Protein AF-A0A5C1NCN2-F1 (afdb_monomer)

Solvent-accessible surface area (backbone atoms only — not comparable to full-atom values): 17986 Å² total; per-residue (Å²): 126,81,62,64,58,56,53,50,52,53,53,53,53,50,51,25,62,77,51,55,55,39,37,74,66,55,49,29,71,75,66,70,47,59,64,73,60,50,51,52,53,48,53,54,34,37,74,72,55,39,32,43,68,41,64,27,57,57,28,33,28,49,44,46,46,98,90,46,83,28,59,64,64,51,53,52,35,60,68,47,43,64,58,39,50,51,46,27,75,77,66,76,40,35,30,38,40,30,32,44,29,31,64,27,40,27,26,64,39,29,33,52,40,77,74,70,57,73,75,57,31,86,58,46,66,66,30,52,48,41,52,86,36,31,10,39,15,26,28,38,35,41,72,39,60,75,69,70,52,62,88,48,53,29,68,71,54,47,61,67,70,69,43,55,95,60,62,99,82,36,70,67,61,54,51,52,51,51,52,47,54,50,25,62,74,73,55,40,22,63,38,47,80,94,69,84,75,65,101,56,74,74,95,62,60,71,41,35,41,10,31,53,41,61,59,95,89,40,55,50,24,12,44,35,43,38,45,46,49,89,79,49,53,69,69,58,47,50,79,72,40,44,71,57,52,50,54,51,52,60,68,45,43,68,58,51,62,76,40,39,68,56,49,54,49,33,40,72,40,64,76,77,75,61,87,84,65,68,92,69,76,60,85,71,82,86,81,74,87,78,84,82,80,94,74,91,78,84,89,78,84,85,83,82,83,82,87,85,84,80,135

InterPro domains:
  IPR005471 Transcription regulator IclR, N-terminal [PF09339] (7-53)
  IPR005471 Transcription regulator IclR, N-terminal [SM00346] (3-89)
  IPR014757 Transcription regulator IclR, C-terminal [PS51078] (62-258)
  IPR029016 GAF-like domain superfamily [G3DSA:3.30.450.40] (71-257)
  IPR036388 Winged helix-like DNA-binding domain superfamily [G3DSA:1.10.10.10] (5-62)
  IPR036390 Winged helix DNA-binding domain superfamily [SSF46785] (9-63)
  IPR050707 HTH-type Transcriptional Regulators in Metabolic Pathways [PTHR30136] (5-252)

Radius of gyration: 22.86 Å; Cα contacts (8 Å, |Δi|>4): 444; chains: 1; bounding box: 67×69×53 Å

pLDDT: mean 78.24, std 23.26, range [22.84, 98.69]

Foldseek 3Di:
DPVPLVVLLVVLLVVCVQQQWAALVRCCVVPVDDSVSSVVSQVVCVVVVQWDQAQQQRIIGGCAHPVGGGQVLVVLRRLCVVLQVVLCVQPVFKKFKWFAFLQAIFGSGINNVVVVDDWCSVVRGRFHDQLQAAQFNLQQCLVCVLVVNPNSHHVLSCCPPVPPVDPPPDVVVVVSNVQSVVCVVVQKGWGDAPDDRDPTDDPAGKIKMKGFQDDPNHGGIMMMTMDHCVVDPPVRCCVRCVVVRVVSSVVSNVSCVVCVVSSVVRNNDPDDPRPPDPPPVSDDPPDDDDDDDDDDDDDDDDDDDDDDDDD

Sequence (311 aa):
MHNKLLHKTARVLKAIDEHQALGLEELYLLLGLPKPTLKRLLDDLEEMGWLYRRLGDKRYVSLSNIHGPGDSRYHLAKEAHPFLDQLFESTGLASDLVIATASGPSILESNFSRLGIRTGRDRLIGARPCPLHAASGRALCAHQLLNGSSSWLAPGFRDNQLRDNQPQDNPLRDSQLRQLADEYRDGYFRRLSGNWEYGFRFPFKIDAIAIALSIKQRTMASLNLYWDKQRFTYKTVEKRYLSRLEAIGQQLMPVLERHVATLETLSQRDLLPGPGMPASAAFQPAFSQSTGDVAASTARPVRRHAQSSEP

Secondary structure (DSSP, 8-state):
-THHHHHHHHHHHHHHHHHS-B-HHHHHHHH---HHHHHHHHHHHHHTTSEEE-TTT--EEESEETTEE--HHHHHHHHHHHHHHHHHHHHS-B-EEEEEETTEEEEEEE-GGGG---TTGGGTTT----TTTSHHHHHHHHHHHHTT--TTS-HHHHHHTS-SS--S--HHHHHHHHHHHHHHHHTEEEPPTT----SS--SS-EEEEEEEEEETTEEEEEEEEEEETTT--HHHHHHHHHHHHHHHHHHHHHHHHHTHHHHHHHHHSPPPPPTTS-TT-S------------------PPPPPP-----

Structure (mmCIF, N/CA/C/O backbone):
data_AF-A0A5C1NCN2-F1
#
_entry.id   AF-A0A5C1NCN2-F1
#
loop_
_atom_site.group_PDB
_atom_site.id
_atom_site.type_symbol
_atom_site.label_atom_id
_atom_site.label_alt_id
_atom_site.label_comp_id
_atom_site.label_asym_id
_atom_site.label_entity_id
_atom_site.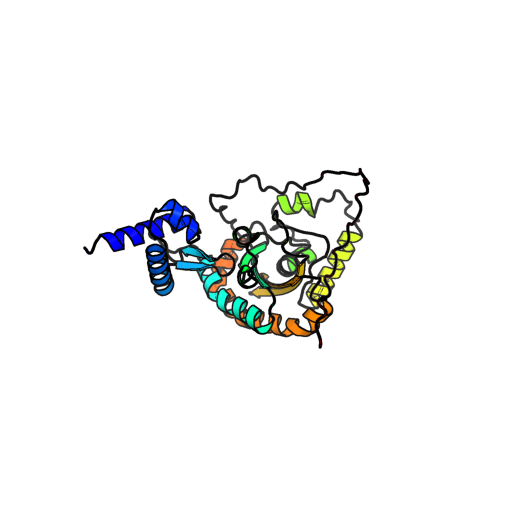label_seq_id
_atom_site.pdbx_PDB_ins_code
_atom_site.Cartn_x
_atom_site.Cartn_y
_atom_site.Cartn_z
_atom_site.occupancy
_atom_site.B_iso_or_equiv
_atom_site.auth_seq_id
_atom_site.auth_comp_id
_atom_site.auth_asym_id
_atom_site.auth_atom_id
_atom_site.pdbx_PDB_model_num
ATOM 1 N N . MET A 1 1 ? -27.806 5.819 31.378 1.00 50.69 1 MET A N 1
ATOM 2 C CA . MET A 1 1 ? -27.268 4.898 30.340 1.00 50.69 1 MET A CA 1
ATOM 3 C C . MET A 1 1 ? -26.226 5.526 29.396 1.00 50.69 1 MET A C 1
ATOM 5 O O . MET A 1 1 ? -25.547 4.771 28.713 1.00 50.69 1 MET A O 1
ATOM 9 N N . HIS A 1 2 ? -26.011 6.850 29.399 1.00 54.22 2 HIS A N 1
ATOM 10 C CA . HIS A 1 2 ? -25.154 7.555 28.425 1.00 54.22 2 HIS A CA 1
ATOM 11 C C . HIS A 1 2 ? -23.623 7.339 28.551 1.00 54.22 2 HIS A C 1
ATOM 13 O O . HIS A 1 2 ? -22.893 7.650 27.622 1.00 54.22 2 HIS A O 1
ATOM 19 N N . ASN A 1 3 ? -23.111 6.751 29.642 1.00 68.94 3 ASN A N 1
ATOM 20 C CA . ASN A 1 3 ? -21.658 6.658 29.888 1.00 68.94 3 ASN A CA 1
ATOM 21 C C . ASN A 1 3 ? -21.016 5.332 29.395 1.00 68.94 3 ASN A C 1
ATOM 23 O O . ASN A 1 3 ? -19.828 5.263 29.097 1.00 68.94 3 ASN A O 1
ATOM 27 N N . LYS A 1 4 ? -21.803 4.255 29.222 1.00 83.50 4 LYS A N 1
ATOM 28 C CA . LYS A 1 4 ? -21.252 2.934 28.844 1.00 83.50 4 LYS A CA 1
ATOM 29 C C . LYS A 1 4 ? -20.770 2.860 27.393 1.00 83.50 4 LYS A C 1
ATOM 31 O O . LYS A 1 4 ? -19.853 2.092 27.118 1.00 83.50 4 LYS A O 1
ATOM 36 N N . LEU A 1 5 ? -21.397 3.595 26.471 1.00 86.94 5 LEU A N 1
ATOM 37 C CA . LEU A 1 5 ? -20.993 3.600 25.062 1.00 86.94 5 LEU A CA 1
ATOM 38 C C . LEU A 1 5 ? -19.714 4.419 24.872 1.00 86.94 5 LEU A C 1
ATOM 40 O O . LEU A 1 5 ? -18.741 3.877 24.366 1.00 86.94 5 LEU A O 1
ATOM 44 N N . LEU A 1 6 ? -19.689 5.650 25.392 1.00 87.62 6 LEU A N 1
ATOM 45 C CA . LEU A 1 6 ? -18.506 6.517 25.408 1.00 87.62 6 LEU A CA 1
ATOM 46 C C . LEU A 1 6 ? -17.288 5.815 26.015 1.00 87.62 6 LEU A C 1
ATOM 48 O O . LEU A 1 6 ? -16.222 5.797 25.407 1.00 87.62 6 LEU A O 1
ATOM 52 N N . HIS A 1 7 ? -17.460 5.142 27.156 1.00 91.44 7 HIS A N 1
ATOM 53 C CA . HIS A 1 7 ? -16.382 4.373 27.774 1.00 91.44 7 HIS A CA 1
ATOM 54 C C . HIS A 1 7 ? -15.864 3.233 26.876 1.00 91.44 7 HIS A C 1
ATOM 56 O O . HIS A 1 7 ? -14.662 2.988 26.814 1.00 91.44 7 HIS A O 1
ATOM 62 N N . LYS A 1 8 ? -16.744 2.530 26.147 1.00 93.38 8 LYS A N 1
ATOM 63 C CA . LYS A 1 8 ? -16.323 1.488 25.192 1.00 93.38 8 LYS A CA 1
ATOM 64 C C . LYS A 1 8 ? -15.571 2.089 24.006 1.00 93.38 8 LYS A C 1
ATOM 66 O O . LYS A 1 8 ? -14.526 1.558 23.648 1.00 93.38 8 LYS A O 1
ATOM 71 N N . THR A 1 9 ? -16.067 3.187 23.440 1.00 92.88 9 THR A N 1
ATOM 72 C CA . THR A 1 9 ? -15.418 3.901 22.332 1.00 92.88 9 THR A CA 1
ATOM 73 C C . THR A 1 9 ? -14.023 4.383 22.730 1.00 92.88 9 THR A C 1
ATOM 75 O O . THR A 1 9 ? -13.058 4.094 22.029 1.00 92.88 9 THR A O 1
ATOM 78 N N . ALA A 1 10 ? -13.886 5.018 23.898 1.00 91.81 10 ALA A N 1
ATOM 79 C CA . ALA A 1 10 ? -12.597 5.474 24.416 1.00 91.81 10 ALA A CA 1
ATOM 80 C C . ALA A 1 10 ? -11.610 4.312 24.625 1.00 91.81 10 ALA A C 1
ATOM 82 O O . ALA A 1 10 ? -10.440 4.430 24.274 1.00 91.81 10 ALA A O 1
ATOM 83 N N . ARG A 1 11 ? -12.080 3.161 25.131 1.00 94.44 11 ARG A N 1
ATOM 84 C CA . ARG A 1 11 ? -11.252 1.948 25.260 1.00 94.44 11 ARG A CA 1
ATOM 85 C C . ARG A 1 11 ? -10.770 1.411 23.911 1.00 94.44 11 ARG A C 1
ATOM 87 O O . ARG A 1 11 ? -9.629 0.975 23.825 1.00 94.44 11 ARG A O 1
ATOM 94 N N . VAL A 1 12 ? -11.620 1.434 22.882 1.00 94.69 12 VAL A N 1
ATOM 95 C CA . VAL A 1 12 ? -11.245 1.010 21.521 1.00 94.69 12 VAL A CA 1
ATOM 96 C C . VAL A 1 12 ? -10.189 1.945 20.936 1.00 94.69 12 VAL A C 1
ATOM 98 O O . VAL A 1 12 ? -9.155 1.467 20.481 1.00 94.69 12 VAL A O 1
ATOM 101 N N . LEU A 1 13 ? -10.413 3.261 20.997 1.00 92.81 13 LEU A N 1
ATOM 102 C CA . LEU A 1 13 ? -9.461 4.254 20.490 1.00 92.81 13 LEU A CA 1
ATOM 103 C C . LEU A 1 13 ? -8.114 4.169 21.211 1.00 92.81 13 LEU A C 1
ATOM 105 O O . LEU A 1 13 ? -7.081 4.124 20.551 1.00 92.81 13 LEU A O 1
ATOM 109 N N . LYS A 1 14 ? -8.127 4.064 22.546 1.00 92.00 14 LYS A N 1
ATOM 110 C CA . LYS A 1 14 ? -6.912 3.903 23.351 1.00 92.00 14 LYS A CA 1
ATOM 111 C C . LYS A 1 14 ? -6.128 2.649 22.958 1.00 92.00 14 LYS A C 1
ATOM 113 O O . LYS A 1 14 ? -4.926 2.739 22.758 1.00 92.00 14 LYS A O 1
ATOM 118 N N . ALA A 1 15 ? -6.799 1.510 22.779 1.00 94.19 15 ALA A N 1
ATOM 119 C CA . ALA A 1 15 ? -6.126 0.281 22.361 1.00 94.19 15 ALA A CA 1
ATOM 120 C C . ALA A 1 15 ? -5.496 0.406 20.963 1.00 94.19 15 ALA A C 1
ATOM 122 O O . ALA A 1 15 ? -4.379 -0.054 20.747 1.00 94.19 15 ALA A O 1
ATOM 123 N N . ILE A 1 16 ? -6.188 1.035 20.007 1.00 93.19 16 ILE A N 1
ATOM 124 C CA . ILE A 1 16 ? -5.635 1.255 18.661 1.00 93.19 16 ILE A CA 1
ATOM 125 C C . ILE A 1 16 ? -4.429 2.199 18.715 1.00 93.19 16 ILE A C 1
ATOM 127 O O . ILE A 1 1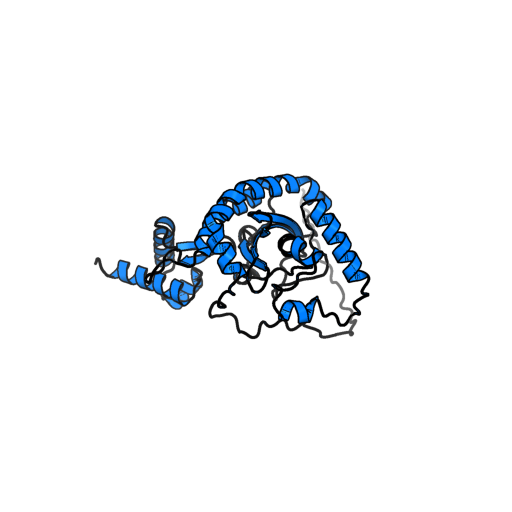6 ? -3.448 1.940 18.027 1.00 93.19 16 ILE A O 1
ATOM 131 N N . ASP A 1 17 ? -4.476 3.249 19.534 1.00 88.31 17 ASP A N 1
ATOM 132 C CA . ASP A 1 17 ? -3.367 4.193 19.712 1.00 88.31 17 ASP A CA 1
ATOM 133 C C . ASP A 1 17 ? -2.147 3.513 20.364 1.00 88.31 17 ASP A C 1
ATOM 135 O O . ASP A 1 17 ? -1.036 3.590 19.846 1.00 88.31 17 ASP A O 1
ATOM 139 N N . GLU A 1 18 ? -2.350 2.739 21.435 1.00 89.81 18 GLU A N 1
ATOM 140 C CA . GLU A 1 18 ? -1.279 2.012 22.138 1.00 89.81 18 GLU A CA 1
ATOM 141 C C . GLU A 1 18 ? -0.585 0.970 21.248 1.00 89.81 18 GLU A C 1
ATOM 143 O O . GLU A 1 18 ? 0.638 0.831 21.275 1.00 89.81 18 GLU A O 1
ATOM 148 N N . HIS A 1 19 ? -1.354 0.251 20.429 1.00 90.50 19 HIS A N 1
ATOM 149 C CA . HIS A 1 19 ? -0.836 -0.813 19.566 1.00 90.50 19 HIS A CA 1
ATOM 150 C C . HIS A 1 19 ? -0.560 -0.367 18.124 1.00 90.50 19 HIS A C 1
ATOM 152 O O . HIS A 1 19 ? -0.104 -1.175 17.314 1.00 90.50 19 HIS A O 1
ATOM 158 N N . GLN A 1 20 ? -0.834 0.898 17.791 1.00 87.81 20 GLN A N 1
ATOM 159 C CA . GLN A 1 20 ? -0.712 1.539 16.474 1.00 87.81 20 GLN A CA 1
ATOM 160 C C . GLN A 1 20 ? -1.618 0.978 15.363 1.00 87.81 20 GLN A C 1
ATOM 162 O O . GLN A 1 20 ? -2.074 1.734 14.503 1.00 87.81 20 GLN A O 1
ATOM 167 N N . ALA A 1 21 ? -1.875 -0.334 15.336 1.00 91.69 21 ALA A N 1
ATOM 168 C CA . ALA A 1 21 ? -2.767 -0.972 14.379 1.00 91.69 21 ALA A CA 1
ATOM 169 C C . ALA A 1 21 ? -3.344 -2.297 14.894 1.00 91.69 21 ALA A C 1
ATOM 171 O O . ALA A 1 21 ? -2.603 -3.253 15.135 1.00 91.69 21 ALA A O 1
ATOM 172 N N . LEU A 1 22 ? -4.673 -2.409 14.950 1.00 95.00 22 LEU A N 1
ATOM 173 C CA . LEU A 1 22 ? -5.355 -3.615 15.436 1.00 95.00 22 LEU A CA 1
ATOM 174 C C . LEU A 1 22 ? -6.451 -4.091 14.483 1.00 95.00 22 LEU A C 1
ATOM 176 O O . LEU A 1 22 ? -7.214 -3.304 13.933 1.00 95.00 22 LEU A O 1
ATOM 180 N N . GLY A 1 23 ? -6.561 -5.401 14.302 1.00 94.31 23 GLY A N 1
ATOM 181 C CA . GLY A 1 23 ? -7.684 -6.062 13.652 1.00 94.31 23 GLY A CA 1
ATOM 182 C C . GLY A 1 23 ? -8.855 -6.305 14.608 1.00 94.31 23 GLY A C 1
ATOM 183 O O . GLY A 1 23 ? -8.728 -6.233 15.830 1.00 94.31 23 GLY A O 1
ATOM 184 N N . LEU A 1 24 ? -10.012 -6.661 14.043 1.00 95.44 24 LEU A N 1
ATOM 185 C CA . LEU A 1 24 ? -11.230 -6.949 14.815 1.00 95.44 24 LEU A CA 1
ATOM 186 C C . LEU A 1 24 ? -11.028 -8.071 15.849 1.00 95.44 24 LEU A C 1
ATOM 188 O O . LEU A 1 24 ? -11.550 -7.986 16.957 1.00 95.44 24 LEU A O 1
ATOM 192 N N . GLU A 1 25 ? -10.277 -9.113 15.488 1.00 94.06 25 GLU A N 1
ATOM 193 C CA . GLU A 1 25 ? -10.006 -10.239 16.389 1.00 94.06 25 GLU A CA 1
ATOM 194 C C . GLU A 1 25 ? -9.072 -9.858 17.536 1.00 94.06 25 GLU A C 1
ATOM 196 O O . GLU A 1 25 ? -9.312 -10.242 18.676 1.00 94.06 25 GLU A O 1
ATOM 201 N N . GLU A 1 26 ? -8.049 -9.051 17.265 1.00 95.19 26 GLU A N 1
ATOM 202 C CA . GLU A 1 26 ? -7.139 -8.570 18.305 1.00 95.19 26 GLU A CA 1
ATOM 203 C C . GLU A 1 26 ? -7.885 -7.657 19.282 1.00 95.19 26 GLU A C 1
ATOM 205 O O . GLU A 1 26 ? -7.762 -7.823 20.489 1.00 95.19 26 GLU A O 1
ATOM 210 N N . LEU A 1 27 ? -8.753 -6.769 18.783 1.00 96.81 27 LEU A N 1
ATOM 211 C CA . LEU A 1 27 ? -9.618 -5.941 19.629 1.00 96.81 27 LEU A CA 1
ATOM 212 C C . LEU A 1 27 ? -10.580 -6.775 20.483 1.00 96.81 27 LEU A C 1
ATOM 214 O O . LEU A 1 27 ? -10.815 -6.440 21.644 1.00 96.81 27 LEU A O 1
ATOM 218 N N . TYR A 1 28 ? -11.133 -7.860 19.933 1.00 96.88 28 TYR A N 1
ATOM 219 C CA . TYR A 1 28 ? -11.978 -8.790 20.684 1.00 96.88 28 TYR A CA 1
ATOM 220 C C . TYR A 1 28 ? -11.209 -9.427 21.845 1.00 96.88 28 TYR A C 1
ATOM 222 O O . TYR A 1 28 ? -11.683 -9.389 22.982 1.00 96.88 28 TYR A O 1
ATOM 230 N N . LEU A 1 29 ? -10.010 -9.948 21.569 1.00 96.56 29 LEU A N 1
ATOM 231 C CA . LEU A 1 29 ? -9.156 -10.590 22.568 1.00 96.56 29 LEU A CA 1
ATOM 232 C C . LEU A 1 29 ? -8.659 -9.602 23.633 1.00 96.56 29 LEU A C 1
ATOM 234 O O . LEU A 1 29 ? -8.678 -9.928 24.815 1.00 96.56 29 LEU A O 1
ATOM 238 N N . LEU A 1 30 ? -8.261 -8.392 23.232 1.00 96.38 30 LEU A N 1
ATOM 239 C CA . LEU A 1 30 ? -7.724 -7.371 24.136 1.00 96.38 30 LEU A CA 1
ATOM 240 C C . LEU A 1 30 ? -8.800 -6.740 25.028 1.00 96.38 30 LEU A C 1
ATOM 242 O O . LEU A 1 30 ? -8.548 -6.439 26.193 1.00 96.38 30 LEU A O 1
ATOM 246 N N . LEU A 1 31 ? -10.000 -6.496 24.492 1.00 95.69 31 LEU A N 1
ATOM 247 C CA . LEU A 1 31 ? -11.013 -5.691 25.184 1.00 95.69 31 LEU A CA 1
ATOM 248 C C . LEU A 1 31 ? -12.154 -6.508 25.794 1.00 95.69 31 LEU A C 1
ATOM 250 O O . LEU A 1 31 ? -12.892 -5.959 26.625 1.00 95.69 31 LEU A O 1
ATOM 254 N N . GLY A 1 32 ? -12.330 -7.766 25.378 1.00 95.19 32 GLY A N 1
ATOM 255 C CA . GLY A 1 32 ? -13.428 -8.637 25.813 1.00 95.19 32 GLY A CA 1
ATOM 256 C C . GLY A 1 32 ? -14.818 -8.136 25.398 1.00 95.19 32 GLY A C 1
ATOM 257 O O . GLY A 1 32 ? -15.827 -8.520 25.986 1.00 95.19 32 GLY A O 1
ATOM 258 N N . LEU A 1 33 ? -14.895 -7.225 24.421 1.00 94.75 33 LEU A N 1
ATOM 259 C CA . LEU A 1 33 ? -16.159 -6.679 23.925 1.00 94.75 33 LEU A CA 1
ATOM 260 C C . LEU A 1 33 ? -16.753 -7.606 22.856 1.00 94.75 33 LEU A C 1
ATOM 262 O O . LEU A 1 33 ? -16.010 -8.046 21.983 1.00 94.75 33 LEU A O 1
ATOM 266 N N . PRO A 1 34 ? -18.077 -7.860 22.833 1.00 95.56 34 PRO A N 1
ATOM 267 C CA . PRO A 1 34 ? -18.685 -8.697 21.799 1.00 95.56 34 PRO A CA 1
ATOM 268 C C . PRO A 1 34 ? -18.364 -8.196 20.383 1.00 95.56 34 PRO A C 1
ATOM 270 O O . PRO A 1 34 ? -18.497 -7.000 20.108 1.00 95.56 34 PRO A O 1
ATOM 273 N N . LYS A 1 35 ? -18.015 -9.102 19.458 1.00 95.94 35 LYS A N 1
ATOM 274 C CA . LYS A 1 35 ? -17.650 -8.748 18.070 1.00 95.94 35 LYS A CA 1
ATOM 275 C C . LYS A 1 35 ? -18.674 -7.855 17.353 1.00 95.94 35 LYS A C 1
ATOM 277 O O . LYS A 1 35 ? -18.235 -6.899 16.720 1.00 95.94 35 LYS A O 1
ATOM 282 N N . PRO A 1 36 ? -20.004 -8.061 17.479 1.00 96.50 36 PRO A N 1
ATOM 283 C CA . PRO A 1 36 ? -20.980 -7.152 16.871 1.00 96.50 36 PRO A CA 1
ATOM 284 C C . PRO A 1 36 ? -20.909 -5.729 17.442 1.00 96.50 36 PRO A C 1
ATOM 286 O O . PRO A 1 36 ? -21.083 -4.757 16.714 1.00 96.50 36 PRO A O 1
ATOM 289 N N . THR A 1 37 ? -20.605 -5.597 18.740 1.00 95.56 37 THR A N 1
ATOM 290 C CA . THR A 1 37 ? -20.413 -4.286 19.380 1.00 95.56 37 THR A CA 1
ATOM 291 C C . THR A 1 37 ? -19.152 -3.608 18.859 1.00 95.56 37 THR A C 1
ATOM 293 O O . THR A 1 37 ? -19.212 -2.433 18.515 1.00 95.56 37 THR A O 1
ATOM 296 N N . LEU A 1 38 ? -18.031 -4.335 18.777 1.00 97.19 38 LEU A N 1
ATOM 297 C CA . LEU A 1 38 ? -16.791 -3.804 18.207 1.00 97.19 38 LEU A CA 1
ATOM 298 C C . LEU A 1 38 ? -16.984 -3.381 16.755 1.00 97.19 38 LEU A C 1
ATOM 300 O O . LEU A 1 38 ? -16.591 -2.280 16.403 1.00 97.19 38 LEU A O 1
ATOM 304 N N . LYS A 1 39 ? -17.624 -4.221 15.935 1.00 96.56 39 LYS A N 1
ATOM 305 C CA . LYS A 1 39 ? -17.866 -3.918 14.525 1.00 96.56 39 LYS A CA 1
ATOM 306 C C . LYS A 1 39 ? -18.632 -2.608 14.363 1.00 96.56 39 LYS A C 1
ATOM 308 O O . LYS A 1 39 ? -18.146 -1.739 13.659 1.00 96.56 39 LYS A O 1
ATOM 313 N N . ARG A 1 40 ? -19.756 -2.442 15.069 1.00 95.81 40 ARG A N 1
ATOM 314 C CA . ARG A 1 40 ? -20.540 -1.202 15.001 1.00 95.81 40 ARG A CA 1
ATOM 315 C C . ARG A 1 40 ? -19.726 0.015 15.443 1.00 95.81 40 ARG A C 1
ATOM 317 O O . ARG A 1 40 ? -19.727 1.015 14.753 1.00 95.81 40 ARG A O 1
ATOM 324 N N . LEU A 1 41 ? -18.993 -0.086 16.556 1.00 96.25 41 LEU A N 1
ATOM 325 C CA . LEU A 1 41 ? -18.143 1.013 17.029 1.00 96.25 41 LEU A CA 1
ATOM 326 C C . LEU A 1 41 ? -17.055 1.395 16.020 1.00 96.25 41 LEU A C 1
ATOM 328 O O . LEU A 1 41 ? -16.765 2.572 15.860 1.00 96.25 41 LEU A O 1
ATOM 332 N N . LEU A 1 42 ? -16.430 0.408 15.380 1.00 97.19 42 LEU A N 1
ATOM 333 C CA . LEU A 1 42 ? -15.380 0.633 14.390 1.00 97.19 42 LEU A CA 1
ATOM 334 C C . LEU A 1 42 ? -15.945 1.240 13.105 1.00 97.19 42 LEU A C 1
ATOM 336 O O . LEU A 1 42 ? -15.332 2.163 12.584 1.00 97.19 42 LEU A O 1
ATOM 340 N N . ASP A 1 43 ? -17.104 0.758 12.646 1.00 96.25 43 ASP A N 1
ATOM 341 C CA . ASP A 1 43 ? -17.822 1.319 11.497 1.00 96.25 43 ASP A CA 1
ATOM 342 C C . ASP A 1 43 ? -18.190 2.794 11.776 1.00 96.25 43 ASP A C 1
ATOM 344 O O . ASP A 1 43 ? -17.829 3.666 10.989 1.00 96.25 43 ASP A O 1
ATOM 348 N N . ASP A 1 44 ? -18.786 3.087 12.944 1.00 95.31 44 ASP A N 1
ATOM 349 C CA . ASP A 1 44 ? -19.145 4.451 13.371 1.00 95.31 44 ASP A CA 1
ATOM 350 C C . ASP A 1 44 ? -17.897 5.373 13.402 1.00 95.31 44 ASP A C 1
ATOM 352 O O . ASP A 1 44 ? -17.924 6.510 12.934 1.00 95.31 44 ASP A O 1
ATOM 356 N N . LEU A 1 45 ? -16.770 4.890 13.944 1.00 94.75 45 LEU A N 1
ATOM 357 C CA . LEU A 1 45 ? -15.519 5.657 14.045 1.00 94.75 45 LEU A CA 1
ATOM 358 C C . LEU A 1 45 ? -14.815 5.864 12.694 1.00 94.75 45 LEU A C 1
ATOM 360 O O . LEU A 1 45 ? -14.158 6.888 12.494 1.00 94.75 45 LEU A O 1
ATOM 364 N N . GLU A 1 46 ? -14.908 4.897 11.784 1.00 94.62 46 GLU A N 1
ATOM 365 C CA . GLU A 1 46 ? -14.388 5.012 10.420 1.00 94.62 46 GLU A CA 1
ATOM 366 C C . GLU A 1 46 ? -15.204 6.031 9.610 1.00 94.62 46 GLU A C 1
ATOM 368 O O . GLU A 1 46 ? -14.615 6.896 8.954 1.00 94.62 46 GLU A O 1
ATOM 373 N N . GLU A 1 47 ? -16.536 5.998 9.730 1.00 93.75 47 GLU A N 1
ATOM 374 C CA . GLU A 1 47 ? -17.454 6.960 9.106 1.00 93.75 47 GLU A CA 1
ATOM 375 C C . GLU A 1 47 ? -17.201 8.390 9.601 1.00 93.75 47 GLU A C 1
ATOM 377 O O . GLU A 1 47 ? -17.094 9.320 8.804 1.00 93.75 47 GLU A O 1
ATOM 382 N N . MET A 1 48 ? -16.996 8.563 10.910 1.00 91.88 48 MET A N 1
ATOM 383 C CA . MET A 1 48 ? -16.643 9.859 11.502 1.00 91.88 48 MET A CA 1
ATOM 384 C C . MET A 1 48 ? -15.206 10.314 11.184 1.00 91.88 48 MET A C 1
ATOM 386 O O . MET A 1 48 ? -14.800 11.393 11.609 1.00 91.88 48 MET A O 1
ATOM 390 N N . GLY A 1 49 ? -14.408 9.506 10.479 1.00 90.69 49 GLY A N 1
ATOM 391 C CA . GLY A 1 49 ? -13.043 9.856 10.088 1.00 90.69 49 GLY A CA 1
ATOM 392 C C . GLY A 1 49 ? -12.006 9.791 11.213 1.00 90.69 49 GLY A C 1
ATOM 393 O O . GLY A 1 49 ? -10.901 10.297 11.034 1.00 90.69 49 GLY A O 1
ATOM 394 N N . TRP A 1 50 ? -12.320 9.150 12.342 1.00 92.50 50 TRP A N 1
ATOM 395 C CA . TRP A 1 50 ? -11.365 8.924 13.436 1.00 92.50 50 TRP A CA 1
ATOM 396 C C . TRP A 1 50 ? -10.424 7.767 13.136 1.00 92.50 50 TRP A C 1
ATOM 398 O O . TRP A 1 50 ? -9.248 7.795 13.501 1.00 92.50 50 TRP A O 1
ATOM 408 N N . LEU A 1 51 ? -10.950 6.744 12.466 1.00 94.94 51 LEU A N 1
ATOM 409 C CA . LEU A 1 51 ? -10.204 5.559 12.084 1.00 94.94 51 LEU A CA 1
ATOM 410 C C . LEU A 1 51 ? -10.097 5.438 10.568 1.00 94.94 51 LEU A C 1
ATOM 412 O O . LEU A 1 51 ? -10.917 5.942 9.799 1.00 94.94 51 LEU A O 1
ATOM 416 N N . TYR A 1 52 ? -9.076 4.705 10.153 1.00 95.69 52 TYR A N 1
ATOM 417 C CA . TYR A 1 52 ? -8.957 4.172 8.811 1.00 95.69 52 TYR A CA 1
ATOM 418 C C . TYR A 1 52 ? -8.747 2.666 8.894 1.00 95.69 52 TYR A C 1
ATOM 420 O O . TYR A 1 52 ? -7.855 2.196 9.606 1.00 95.69 52 TYR A O 1
ATOM 428 N N . ARG A 1 53 ? -9.553 1.895 8.164 1.00 96.06 53 ARG A N 1
ATOM 429 C CA . ARG A 1 53 ? -9.310 0.469 7.992 1.00 96.06 53 ARG A CA 1
ATOM 430 C C . ARG A 1 53 ? -8.442 0.243 6.761 1.00 96.06 53 ARG A C 1
ATOM 432 O O . ARG A 1 53 ? -8.922 0.296 5.629 1.00 96.06 53 ARG A O 1
ATOM 439 N N . ARG A 1 54 ? -7.165 -0.068 6.988 1.00 94.81 54 ARG A N 1
ATOM 440 C CA . ARG A 1 54 ? -6.196 -0.286 5.908 1.00 94.81 54 ARG A CA 1
ATOM 441 C C . ARG A 1 54 ? -6.668 -1.331 4.913 1.00 94.81 54 ARG A C 1
ATOM 443 O O . ARG A 1 54 ? -7.240 -2.367 5.282 1.00 94.81 54 ARG A O 1
ATOM 450 N N . LEU A 1 55 ? -6.383 -1.084 3.641 1.00 93.38 55 LEU A N 1
ATOM 451 C CA . LEU A 1 55 ? -6.822 -1.957 2.566 1.00 93.38 55 LEU A CA 1
ATOM 452 C C . LEU A 1 55 ? -6.085 -3.298 2.620 1.00 93.38 55 LEU A C 1
ATOM 454 O O . LEU A 1 55 ? -6.738 -4.341 2.494 1.00 93.38 55 LEU A O 1
ATOM 458 N N . GLY A 1 56 ? -4.774 -3.280 2.865 1.00 90.31 56 GLY A N 1
ATOM 459 C CA . GLY A 1 56 ? -3.905 -4.447 2.714 1.00 90.31 56 GLY A CA 1
ATOM 460 C C . GLY A 1 56 ? -4.114 -5.510 3.776 1.00 90.31 56 GLY A C 1
ATOM 461 O O . GLY A 1 56 ? -4.181 -6.695 3.452 1.00 90.31 56 GLY A O 1
ATOM 462 N N . ASP A 1 57 ? -4.292 -5.101 5.031 1.00 90.75 57 ASP A N 1
ATOM 463 C CA . ASP A 1 57 ? -4.364 -6.016 6.171 1.00 90.75 57 ASP A CA 1
ATOM 464 C C . ASP A 1 57 ? -5.667 -5.976 6.967 1.00 90.75 57 ASP A C 1
ATOM 466 O O . ASP A 1 57 ? -5.894 -6.839 7.818 1.00 90.75 57 ASP A O 1
ATOM 470 N N . LYS A 1 58 ? -6.568 -5.047 6.629 1.00 92.69 58 LYS A N 1
ATOM 471 C CA . LYS A 1 58 ? -7.858 -4.844 7.298 1.00 92.69 58 LYS A CA 1
ATOM 472 C C . LYS A 1 58 ? -7.734 -4.489 8.784 1.00 92.69 58 LYS A C 1
ATOM 474 O O . LYS A 1 58 ? -8.727 -4.643 9.505 1.00 92.69 58 LYS A O 1
ATOM 479 N N . ARG A 1 59 ? -6.558 -4.022 9.222 1.00 94.75 59 ARG A N 1
ATOM 480 C CA . ARG A 1 59 ? -6.325 -3.466 10.559 1.00 94.75 59 ARG A CA 1
ATOM 481 C C . ARG A 1 59 ? -6.756 -2.000 10.595 1.00 94.75 59 ARG A C 1
ATOM 483 O O . ARG A 1 59 ? -6.634 -1.281 9.604 1.00 94.75 59 ARG A O 1
ATOM 490 N N . TYR A 1 60 ? -7.263 -1.578 11.742 1.00 96.00 60 TYR A N 1
ATOM 491 C CA . TYR A 1 60 ? -7.668 -0.207 12.010 1.00 96.00 60 TYR A CA 1
ATOM 492 C C . TYR A 1 60 ? -6.488 0.582 12.555 1.00 96.00 60 TYR A C 1
ATOM 494 O O . TYR A 1 60 ? -5.775 0.100 13.436 1.00 96.00 60 TYR A O 1
ATOM 502 N N . VAL A 1 61 ? -6.317 1.791 12.034 1.00 94.19 61 VAL A N 1
ATOM 503 C CA . VAL A 1 61 ? -5.355 2.790 12.502 1.00 94.19 61 VAL A CA 1
ATOM 504 C C . VAL A 1 61 ? -6.066 4.083 12.837 1.00 94.19 61 VAL A C 1
ATOM 506 O O . VAL A 1 61 ? -7.127 4.375 12.285 1.00 94.19 61 VAL A O 1
ATOM 509 N N . SER A 1 62 ? -5.458 4.862 13.722 1.00 92.38 62 SER A N 1
ATOM 510 C CA . SER A 1 62 ? -5.963 6.176 14.091 1.00 92.38 62 SER A CA 1
ATOM 511 C C . SER A 1 62 ? -5.549 7.236 13.069 1.00 92.38 62 SER A C 1
ATOM 513 O O . SER A 1 62 ? -4.366 7.367 12.759 1.00 92.38 62 SER A O 1
ATOM 515 N N . LEU A 1 63 ? -6.514 8.000 12.555 1.00 90.44 63 LEU A N 1
ATOM 516 C CA . LEU A 1 63 ? -6.263 9.211 11.761 1.00 90.44 63 LEU A CA 1
ATOM 517 C C . LEU A 1 63 ? -6.100 10.441 12.663 1.00 90.44 63 LEU A C 1
ATOM 519 O O . LEU A 1 63 ? -5.415 11.400 12.333 1.00 90.44 63 LEU A O 1
ATOM 523 N N . SER A 1 64 ? -6.724 10.426 13.834 1.00 81.12 64 SER A N 1
ATOM 524 C CA . SER A 1 64 ? -6.635 11.496 14.823 1.00 81.12 64 SER A CA 1
ATOM 525 C C . SER A 1 64 ? -6.525 10.856 16.193 1.00 81.12 64 SER A C 1
ATOM 527 O O . SER A 1 64 ? -7.397 10.081 16.585 1.00 81.12 64 SER A O 1
ATOM 529 N N . ASN A 1 65 ? -5.436 11.127 16.908 1.00 67.38 65 ASN A N 1
ATOM 530 C CA . ASN A 1 65 ? -5.250 10.563 18.237 1.00 67.38 65 ASN A CA 1
ATOM 531 C C . ASN A 1 65 ? -5.850 11.497 19.301 1.00 67.38 65 ASN A C 1
ATOM 533 O O . ASN A 1 65 ? -6.173 12.657 19.053 1.00 67.38 65 ASN A O 1
ATOM 537 N N . ILE A 1 66 ? -6.039 10.968 20.509 1.00 61.91 66 ILE A N 1
ATOM 538 C CA . ILE A 1 66 ? -6.632 11.722 21.627 1.00 61.91 66 ILE A CA 1
ATOM 539 C C . ILE A 1 66 ? -5.701 12.870 22.079 1.00 61.91 66 ILE A C 1
ATOM 541 O O . ILE A 1 66 ? -6.145 13.815 22.725 1.00 61.91 66 ILE A O 1
ATOM 545 N N . HIS A 1 67 ? -4.420 12.810 21.711 1.00 61.22 67 HIS A N 1
ATOM 546 C CA . HIS A 1 67 ? -3.359 13.713 22.147 1.00 61.22 67 HIS A CA 1
ATOM 547 C C . HIS A 1 67 ? -2.917 14.721 21.060 1.00 61.22 67 HIS A C 1
ATOM 549 O O . HIS A 1 67 ? -1.955 15.455 21.283 1.00 61.22 67 HIS A O 1
ATOM 555 N N . GLY A 1 68 ? -3.585 14.775 19.898 1.00 64.25 68 GLY A N 1
ATOM 556 C CA . GLY A 1 68 ? -3.147 15.558 18.739 1.00 64.25 68 GLY A CA 1
ATOM 557 C C . GLY A 1 68 ? -3.386 14.893 17.368 1.00 64.25 68 GLY A C 1
ATOM 558 O O . GLY A 1 68 ? -4.121 13.910 17.241 1.00 64.25 68 GLY A O 1
ATOM 559 N N . PRO A 1 69 ? -2.790 15.443 16.292 1.00 63.19 69 PRO A N 1
ATOM 560 C CA . PRO A 1 69 ? -2.892 14.849 14.962 1.00 63.19 69 PRO A CA 1
ATOM 561 C C . PRO A 1 69 ? -2.280 13.438 14.951 1.00 63.19 69 PRO A C 1
ATOM 563 O O . PRO A 1 69 ? -1.224 13.206 15.543 1.00 63.19 69 PRO A O 1
ATOM 566 N N . GLY A 1 70 ? -2.966 12.491 14.299 1.00 73.19 70 GLY A N 1
ATOM 567 C CA . GLY A 1 70 ? -2.472 11.125 14.113 1.00 73.19 70 GLY A CA 1
ATOM 568 C C . GLY A 1 70 ? -1.272 11.061 13.164 1.00 73.19 70 GLY A C 1
ATOM 569 O O . GLY A 1 70 ? -0.803 12.078 12.647 1.00 73.19 70 GLY A O 1
ATOM 570 N N . ASP A 1 71 ? -0.764 9.854 12.906 1.00 85.50 71 ASP A N 1
ATOM 571 C CA . ASP A 1 71 ? 0.318 9.673 11.934 1.00 85.50 71 ASP A CA 1
ATOM 572 C C . ASP A 1 71 ? -0.179 10.053 10.527 1.00 85.50 71 ASP A C 1
ATOM 574 O O . ASP A 1 71 ? -1.006 9.364 9.921 1.00 85.50 71 ASP A O 1
ATOM 578 N N . SER A 1 72 ? 0.340 11.173 10.009 1.00 88.00 72 SER A N 1
ATOM 579 C CA . SER A 1 72 ? -0.052 11.761 8.720 1.00 88.00 72 SER A CA 1
ATOM 580 C C . SER A 1 72 ? 0.024 10.784 7.543 1.00 88.00 72 SER A C 1
ATOM 582 O O . SER A 1 72 ? -0.720 10.920 6.571 1.00 88.00 72 SER A O 1
ATOM 584 N N . ARG A 1 73 ? 0.845 9.732 7.639 1.00 90.69 73 ARG A N 1
ATOM 585 C CA . ARG A 1 73 ? 0.931 8.708 6.596 1.00 90.69 73 ARG A CA 1
ATOM 586 C C . ARG A 1 73 ? -0.376 7.933 6.418 1.00 90.69 73 ARG A C 1
ATOM 588 O O . ARG A 1 73 ? -0.635 7.426 5.331 1.00 90.69 73 ARG A O 1
ATOM 595 N N . TYR A 1 74 ? -1.196 7.815 7.464 1.00 93.38 74 TYR A N 1
ATOM 596 C CA . TYR A 1 74 ? -2.477 7.120 7.376 1.00 93.38 74 TYR A CA 1
ATOM 597 C C . TYR A 1 74 ? -3.521 7.939 6.619 1.00 93.38 74 TYR A C 1
ATOM 599 O O . TYR A 1 74 ? -4.363 7.349 5.945 1.00 93.38 74 TYR A O 1
ATOM 607 N N . HIS A 1 75 ? -3.420 9.272 6.637 1.00 94.50 75 HIS A N 1
ATOM 608 C CA . HIS A 1 75 ? -4.208 10.120 5.744 1.00 94.50 75 HIS A CA 1
ATOM 609 C C . HIS A 1 75 ? -3.814 9.889 4.286 1.00 94.50 75 HIS A C 1
ATOM 611 O O . HIS A 1 75 ? -4.687 9.635 3.458 1.00 94.50 75 HIS A O 1
ATOM 617 N N . LEU A 1 76 ? -2.509 9.866 3.991 1.00 96.06 76 LEU A N 1
ATOM 618 C CA . LEU A 1 76 ? -2.028 9.538 2.650 1.00 96.06 76 LEU A CA 1
ATOM 619 C C . LEU A 1 76 ? -2.480 8.133 2.208 1.00 96.06 76 LEU A C 1
ATOM 621 O O . LEU A 1 76 ? -2.985 7.972 1.102 1.00 96.06 76 LEU A O 1
ATOM 625 N N . ALA A 1 77 ? -2.351 7.119 3.069 1.00 96.75 77 ALA A N 1
ATOM 626 C CA . ALA A 1 77 ? -2.795 5.757 2.765 1.00 96.75 77 ALA A CA 1
ATOM 627 C C . ALA A 1 77 ? -4.307 5.688 2.480 1.00 96.75 77 ALA A C 1
ATOM 629 O O . ALA A 1 77 ? -4.718 5.042 1.516 1.00 96.75 77 ALA A O 1
ATOM 630 N N . LYS A 1 78 ? -5.129 6.391 3.273 1.00 97.00 78 LYS A N 1
ATOM 631 C CA . LYS A 1 78 ? -6.581 6.486 3.068 1.00 97.00 78 LYS A CA 1
ATOM 632 C C . LYS A 1 78 ? -6.931 7.158 1.742 1.00 97.00 78 LYS A C 1
ATOM 634 O O . LYS A 1 78 ? -7.801 6.664 1.035 1.00 97.00 78 LYS A O 1
ATOM 639 N N . GLU A 1 79 ? -6.259 8.250 1.385 1.00 97.44 79 GLU A N 1
ATOM 640 C CA . GLU A 1 79 ? -6.484 8.928 0.103 1.00 97.44 79 GLU A CA 1
ATOM 641 C C . GLU A 1 79 ? -5.952 8.128 -1.095 1.00 97.44 79 GLU A C 1
ATOM 643 O O . GLU A 1 79 ? -6.506 8.229 -2.185 1.00 97.44 79 GLU A O 1
ATOM 648 N N . ALA A 1 80 ? -4.916 7.306 -0.911 1.00 97.94 80 ALA A N 1
ATOM 649 C CA . ALA A 1 80 ? -4.387 6.425 -1.950 1.00 97.94 80 ALA A CA 1
ATOM 650 C C . ALA A 1 80 ? -5.251 5.173 -2.186 1.00 97.94 80 ALA A C 1
ATOM 652 O O . ALA A 1 80 ? -5.220 4.599 -3.277 1.00 97.94 80 ALA A O 1
ATOM 653 N N . HIS A 1 81 ? -6.030 4.747 -1.188 1.00 97.12 81 HIS A N 1
ATOM 654 C CA . HIS A 1 81 ? -6.855 3.537 -1.235 1.00 97.12 81 HIS A CA 1
ATOM 655 C C . HIS A 1 81 ? -7.710 3.420 -2.508 1.00 97.12 81 HIS A C 1
ATOM 657 O O . HIS A 1 81 ? -7.622 2.370 -3.153 1.00 97.12 81 HIS A O 1
ATOM 663 N N . PRO A 1 82 ? -8.497 4.436 -2.929 1.00 97.94 82 PRO A N 1
ATOM 66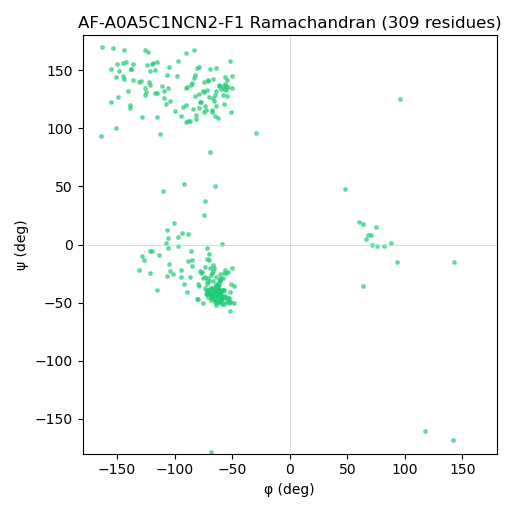4 C CA . PRO A 1 82 ? -9.392 4.294 -4.078 1.00 97.94 82 PRO A CA 1
ATOM 665 C C . PRO A 1 82 ? -8.650 3.972 -5.379 1.00 97.94 82 PRO A C 1
ATOM 667 O O . PRO A 1 82 ? -9.168 3.243 -6.217 1.00 97.94 82 PRO A O 1
ATOM 670 N N . PHE A 1 83 ? -7.412 4.449 -5.529 1.00 98.56 83 PHE A N 1
ATOM 671 C CA . PHE A 1 83 ? -6.580 4.193 -6.706 1.00 98.56 83 PHE A CA 1
ATOM 672 C C . PHE A 1 83 ? -6.104 2.736 -6.766 1.00 98.56 83 PHE A C 1
ATOM 674 O O . PHE A 1 83 ? -6.102 2.123 -7.834 1.00 98.56 83 PHE A O 1
ATOM 681 N N . LEU A 1 84 ? -5.745 2.155 -5.616 1.00 98.44 84 LEU A N 1
ATOM 682 C CA . LEU A 1 84 ? -5.361 0.743 -5.521 1.00 98.44 84 LEU A CA 1
ATOM 683 C C . LEU A 1 84 ? -6.559 -0.184 -5.751 1.00 98.44 84 LEU A C 1
ATOM 685 O O . LEU A 1 84 ? -6.420 -1.217 -6.409 1.00 98.44 84 LEU A O 1
ATOM 689 N N . ASP A 1 85 ? -7.739 0.179 -5.248 1.00 96.81 85 ASP A N 1
ATOM 690 C CA . ASP A 1 85 ? -8.967 -0.573 -5.517 1.00 96.81 85 ASP A CA 1
ATOM 691 C C . ASP A 1 85 ? -9.360 -0.475 -6.999 1.00 96.81 85 ASP A C 1
ATOM 693 O O . ASP A 1 85 ? -9.628 -1.495 -7.634 1.00 96.81 85 ASP A O 1
ATOM 697 N N . GLN A 1 86 ? -9.267 0.710 -7.605 1.00 97.81 86 GLN A N 1
ATOM 698 C CA . GLN A 1 86 ? -9.537 0.899 -9.031 1.00 97.81 86 GLN A CA 1
ATOM 699 C C . GLN A 1 86 ? -8.557 0.116 -9.931 1.00 97.81 86 GLN A C 1
ATOM 701 O O . GLN A 1 86 ? -8.947 -0.408 -10.985 1.00 97.81 86 GLN A O 1
ATOM 706 N N . LEU A 1 87 ? -7.280 0.000 -9.542 1.00 98.06 87 LEU A N 1
ATOM 707 C CA . LEU A 1 87 ? -6.324 -0.885 -10.219 1.00 98.06 87 LEU A CA 1
ATOM 708 C C . LEU A 1 87 ? -6.741 -2.346 -10.108 1.00 98.06 87 LEU A C 1
ATOM 710 O O . LEU A 1 87 ? -6.725 -3.053 -11.118 1.00 98.06 87 LEU A O 1
ATOM 714 N N . PHE A 1 88 ? -7.157 -2.792 -8.922 1.00 97.75 88 PHE A N 1
ATOM 715 C CA . PHE A 1 88 ? -7.635 -4.158 -8.736 1.00 97.75 88 PHE A CA 1
ATOM 716 C C . PHE A 1 88 ? -8.850 -4.450 -9.618 1.00 97.75 88 PHE A C 1
ATOM 718 O O . PHE A 1 88 ? -8.880 -5.461 -10.312 1.00 97.75 88 PHE A O 1
ATOM 725 N N . GLU A 1 89 ? -9.837 -3.557 -9.632 1.00 97.44 89 GLU A N 1
ATOM 726 C CA . GLU A 1 89 ? -11.071 -3.722 -10.407 1.00 97.44 89 GLU A CA 1
ATOM 727 C C . GLU A 1 89 ? -10.812 -3.775 -11.914 1.00 97.44 89 GLU A C 1
ATOM 729 O O . GLU A 1 89 ? -11.421 -4.574 -12.622 1.00 97.44 89 GLU A O 1
ATOM 734 N N . SER A 1 90 ? -9.873 -2.965 -12.409 1.00 97.00 90 SER A N 1
ATOM 735 C CA . SER A 1 90 ? -9.567 -2.900 -13.843 1.00 97.00 90 SER A CA 1
ATOM 736 C C . SER A 1 90 ? -8.574 -3.958 -14.338 1.00 97.00 90 SER A C 1
ATOM 738 O O . SER A 1 90 ? -8.527 -4.223 -15.540 1.00 97.00 90 SER A O 1
ATOM 740 N N . THR A 1 91 ? -7.788 -4.582 -13.452 1.00 97.00 91 THR A N 1
ATOM 741 C CA . THR A 1 91 ? -6.722 -5.526 -13.853 1.00 97.00 91 THR A CA 1
ATOM 742 C C . THR A 1 91 ? -6.871 -6.934 -13.273 1.00 97.00 91 THR A C 1
ATOM 744 O O . THR A 1 91 ? -6.349 -7.895 -13.842 1.00 97.00 91 THR A O 1
ATOM 747 N N . GLY A 1 92 ? -7.562 -7.073 -12.139 1.00 95.94 92 GLY A N 1
ATOM 748 C CA . GLY A 1 92 ? -7.591 -8.284 -11.317 1.00 95.94 92 GLY A CA 1
ATOM 749 C C . GLY A 1 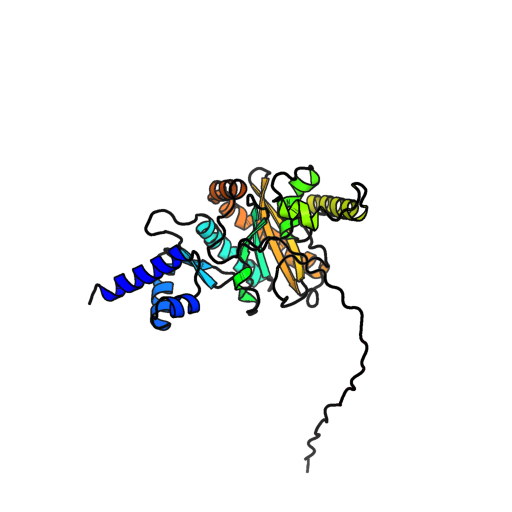92 ? -6.258 -8.609 -10.628 1.00 95.94 92 GLY A C 1
ATOM 750 O O . GLY A 1 92 ? -6.116 -9.703 -10.078 1.00 95.94 92 GLY A O 1
ATOM 751 N N . LEU A 1 93 ? -5.270 -7.709 -10.689 1.00 96.12 93 LEU A N 1
ATOM 752 C CA . LEU A 1 93 ? -3.932 -7.898 -10.131 1.00 96.12 93 LEU A CA 1
ATOM 753 C C . LEU A 1 93 ? -3.763 -7.095 -8.842 1.00 96.12 93 LEU A C 1
ATOM 755 O O . LEU A 1 93 ? -4.407 -6.064 -8.645 1.00 96.12 93 LEU A O 1
ATOM 759 N N . ALA A 1 94 ? -2.878 -7.571 -7.967 1.00 94.50 94 ALA A N 1
ATOM 760 C CA . ALA A 1 94 ? -2.558 -6.846 -6.750 1.00 94.50 94 ALA A CA 1
ATOM 761 C C . ALA A 1 94 ? -1.555 -5.714 -7.027 1.00 94.50 94 ALA A C 1
ATOM 763 O O . ALA A 1 94 ? -0.751 -5.798 -7.955 1.00 94.50 94 ALA A O 1
ATOM 764 N N . SER A 1 95 ? -1.616 -4.667 -6.212 1.00 97.25 95 SER A N 1
ATOM 765 C CA . SER A 1 95 ? -0.796 -3.462 -6.279 1.00 97.25 95 SER A CA 1
ATOM 766 C C . SER A 1 95 ? -0.498 -2.935 -4.882 1.00 97.25 95 SER A C 1
ATOM 768 O O . SER A 1 95 ? -1.357 -2.956 -3.995 1.00 97.25 95 SER A O 1
ATOM 770 N N . ASP A 1 96 ? 0.694 -2.384 -4.739 1.00 97.38 96 ASP A N 1
ATOM 771 C CA . ASP A 1 96 ? 1.210 -1.717 -3.558 1.00 97.38 96 ASP A CA 1
ATOM 772 C C . ASP A 1 96 ? 1.602 -0.284 -3.928 1.00 97.38 96 ASP A C 1
ATOM 774 O O . ASP A 1 96 ? 2.216 -0.040 -4.973 1.00 97.38 96 ASP A O 1
ATOM 778 N N . LEU A 1 97 ? 1.299 0.650 -3.029 1.00 98.44 97 LEU A N 1
ATOM 779 C CA . LEU A 1 97 ? 1.932 1.961 -2.999 1.00 98.44 97 LEU A CA 1
ATOM 780 C C . LEU A 1 97 ? 3.128 1.885 -2.052 1.00 98.44 97 LEU A C 1
ATOM 782 O O . LEU A 1 97 ? 2.974 1.627 -0.855 1.00 98.44 97 LEU A O 1
ATOM 786 N N . VAL A 1 98 ? 4.320 2.120 -2.584 1.00 97.12 98 VAL A N 1
ATOM 787 C CA . VAL A 1 98 ? 5.581 2.081 -1.840 1.00 97.12 98 VAL A CA 1
ATOM 788 C C . VAL A 1 98 ? 6.134 3.491 -1.740 1.00 97.12 98 VAL A C 1
ATOM 790 O O . VAL A 1 98 ? 6.132 4.221 -2.722 1.00 97.12 98 VAL A O 1
ATOM 793 N N . ILE A 1 99 ? 6.618 3.877 -0.565 1.00 95.56 99 ILE A N 1
ATOM 794 C CA . ILE A 1 99 ? 7.191 5.202 -0.312 1.00 95.56 99 ILE A CA 1
ATOM 795 C C . ILE A 1 99 ? 8.655 5.103 0.105 1.00 95.56 99 ILE A C 1
ATOM 797 O O . ILE A 1 99 ? 9.098 4.079 0.635 1.00 95.56 99 ILE A O 1
ATOM 801 N N . ALA A 1 100 ? 9.399 6.186 -0.109 1.00 90.06 100 ALA A N 1
ATOM 802 C CA . ALA A 1 100 ? 10.739 6.334 0.441 1.00 90.06 100 ALA A CA 1
ATOM 803 C C . ALA A 1 100 ? 10.684 6.627 1.945 1.00 90.06 100 ALA A C 1
ATOM 805 O O . ALA A 1 100 ? 9.978 7.530 2.389 1.00 90.06 100 ALA A O 1
ATOM 806 N N . THR A 1 101 ? 11.474 5.884 2.718 1.00 87.12 101 THR A N 1
ATOM 807 C CA . THR A 1 101 ? 11.731 6.149 4.139 1.00 87.12 101 THR A CA 1
ATOM 808 C C . THR A 1 101 ? 13.236 6.239 4.394 1.00 87.12 101 THR A C 1
ATOM 810 O O . THR A 1 101 ? 14.019 5.840 3.529 1.00 87.12 101 THR A O 1
ATOM 813 N N . ALA A 1 102 ? 13.661 6.726 5.562 1.00 81.81 102 ALA A N 1
ATOM 814 C CA . ALA A 1 102 ? 15.087 6.786 5.911 1.00 81.81 102 ALA A CA 1
ATOM 815 C C . ALA A 1 102 ? 15.788 5.407 5.881 1.00 81.81 102 ALA A C 1
ATOM 817 O O . ALA A 1 102 ? 16.971 5.316 5.566 1.00 81.81 102 ALA A O 1
ATOM 818 N N . SER A 1 103 ? 15.046 4.330 6.140 1.00 78.75 103 SER A N 1
ATOM 819 C CA . SER A 1 103 ? 15.506 2.939 6.092 1.00 78.75 103 SER A CA 1
ATOM 820 C C . SER A 1 103 ? 15.430 2.296 4.704 1.00 78.75 103 SER A C 1
ATOM 822 O O . SER A 1 103 ? 15.820 1.134 4.543 1.00 78.75 103 SER A O 1
ATOM 824 N N . GLY A 1 104 ? 14.867 2.992 3.720 1.00 82.62 104 GLY A N 1
ATOM 825 C CA . GLY A 1 104 ? 14.637 2.474 2.378 1.00 82.62 104 GLY A CA 1
ATOM 826 C C . GLY A 1 104 ? 13.162 2.396 1.974 1.00 82.62 104 GLY A C 1
ATOM 827 O O . GLY A 1 104 ? 12.326 3.092 2.558 1.00 82.62 104 GLY A O 1
ATOM 828 N N . PRO A 1 105 ? 12.807 1.589 0.956 1.00 89.19 105 PRO A N 1
ATOM 829 C CA . PRO A 1 105 ? 11.435 1.493 0.475 1.00 89.19 105 PRO A CA 1
ATOM 830 C C . PRO A 1 105 ? 10.545 0.860 1.543 1.00 89.19 105 PRO A C 1
ATOM 832 O O . PRO A 1 105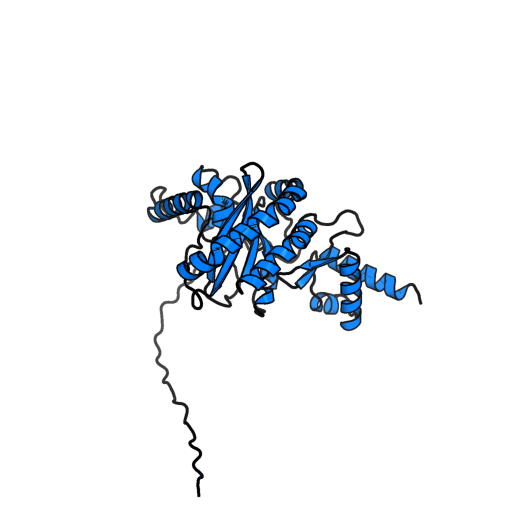 ? 10.964 -0.078 2.221 1.00 89.19 105 PRO A O 1
ATOM 835 N N . SER A 1 106 ? 9.309 1.330 1.669 1.00 92.19 106 SER A N 1
ATOM 836 C CA . SER A 1 106 ? 8.321 0.768 2.593 1.00 92.19 106 SER A CA 1
ATOM 837 C C . SER A 1 106 ? 6.941 0.738 1.948 1.00 92.19 106 SER A C 1
ATOM 839 O O . SER A 1 106 ? 6.511 1.738 1.371 1.00 92.19 106 SER A O 1
ATOM 841 N N . ILE A 1 107 ? 6.239 -0.396 2.029 1.00 94.69 107 ILE A N 1
ATOM 842 C CA . ILE A 1 107 ? 4.847 -0.499 1.574 1.00 94.69 107 ILE A CA 1
ATOM 843 C C . ILE A 1 107 ? 3.974 0.356 2.492 1.00 94.69 107 ILE A C 1
ATOM 845 O O . ILE A 1 107 ? 3.803 0.044 3.674 1.00 94.69 107 ILE A O 1
ATOM 849 N N . LEU A 1 108 ? 3.398 1.419 1.939 1.00 96.19 108 LEU A N 1
ATOM 850 C CA . LEU A 1 108 ? 2.471 2.289 2.651 1.00 96.19 108 LEU A CA 1
ATOM 851 C C . LEU A 1 108 ? 1.065 1.686 2.694 1.00 96.19 108 LEU A C 1
ATOM 853 O O . LEU A 1 108 ? 0.440 1.658 3.753 1.00 96.19 108 LEU A O 1
ATOM 857 N N . GLU A 1 109 ? 0.579 1.211 1.549 1.00 97.06 109 GLU A N 1
ATOM 858 C CA . GLU A 1 109 ? -0.745 0.607 1.400 1.00 97.06 109 GLU A CA 1
ATOM 859 C C . GLU A 1 109 ? -0.737 -0.441 0.281 1.00 97.06 109 GLU A C 1
ATOM 861 O O . GLU A 1 109 ? 0.092 -0.388 -0.628 1.00 97.06 109 GLU A O 1
ATOM 866 N N . SER A 1 110 ? -1.654 -1.405 0.355 1.00 95.94 110 SER A N 1
ATOM 867 C CA . SER A 1 110 ? -1.767 -2.494 -0.612 1.00 95.94 110 SER A CA 1
ATOM 868 C C . SER A 1 110 ? -3.208 -2.957 -0.790 1.00 95.94 110 SER A C 1
ATOM 870 O O . SER A 1 110 ? -3.986 -2.964 0.157 1.00 95.94 110 SER A O 1
ATOM 872 N N . ASN A 1 111 ? -3.567 -3.444 -1.976 1.00 95.31 111 ASN A N 1
ATOM 873 C CA . ASN A 1 111 ? -4.843 -4.135 -2.199 1.00 95.31 111 ASN A CA 1
ATOM 874 C C . ASN A 1 111 ? -4.753 -5.668 -2.048 1.00 95.31 111 ASN A C 1
ATOM 876 O O . ASN A 1 111 ? -5.719 -6.369 -2.342 1.00 95.31 111 ASN A O 1
ATOM 880 N N . PHE A 1 112 ? -3.639 -6.220 -1.549 1.00 90.75 112 PHE A N 1
ATOM 881 C CA . PHE A 1 112 ? -3.401 -7.671 -1.467 1.00 90.75 112 PHE A CA 1
ATOM 882 C C . PHE A 1 112 ? -4.534 -8.477 -0.814 1.00 90.75 112 PHE A C 1
ATOM 884 O O . PHE A 1 112 ? -4.816 -9.610 -1.214 1.00 90.75 112 PHE A O 1
ATOM 891 N N . SER A 1 113 ? -5.228 -7.907 0.178 1.00 89.44 113 SER A N 1
ATOM 892 C CA . SER A 1 113 ? -6.364 -8.572 0.832 1.00 89.44 113 SER A CA 1
ATOM 893 C C . SER A 1 113 ? -7.484 -8.974 -0.135 1.00 89.44 113 SER A C 1
ATOM 895 O O . SER A 1 113 ? -8.217 -9.923 0.165 1.00 89.44 113 SER A O 1
ATOM 897 N N . ARG A 1 114 ? -7.594 -8.298 -1.288 1.00 91.19 114 ARG A N 1
ATOM 898 C CA . ARG A 1 114 ? -8.562 -8.571 -2.359 1.00 91.19 114 ARG A CA 1
ATOM 899 C C . ARG A 1 114 ? -8.325 -9.919 -3.041 1.00 91.19 114 ARG A C 1
ATOM 901 O O . ARG A 1 114 ? -9.272 -10.502 -3.555 1.00 91.19 114 ARG A O 1
ATOM 908 N N . LEU A 1 115 ? -7.111 -10.472 -2.970 1.00 87.88 115 LEU A N 1
ATOM 909 C CA . LEU A 1 115 ? -6.806 -11.808 -3.495 1.00 87.88 115 LEU A CA 1
ATOM 910 C C . LEU A 1 115 ? -7.439 -12.947 -2.676 1.00 87.88 115 LEU A C 1
ATOM 912 O O . LEU A 1 115 ? -7.318 -14.111 -3.048 1.00 87.88 115 LEU A O 1
ATOM 916 N N . GLY A 1 116 ? -8.047 -12.655 -1.520 1.00 84.12 116 GLY A N 1
ATOM 917 C CA . GLY A 1 116 ? -8.620 -13.676 -0.634 1.00 84.12 116 GLY A CA 1
ATOM 918 C C . GLY A 1 116 ? -7.577 -14.532 0.100 1.00 84.12 116 GLY A C 1
ATOM 919 O O . GLY A 1 116 ? -7.933 -15.375 0.923 1.00 84.12 116 GLY A O 1
ATOM 920 N N . ILE A 1 117 ? -6.285 -14.283 -0.128 1.00 81.94 117 ILE A N 1
ATOM 921 C CA . ILE A 1 117 ? -5.176 -14.971 0.533 1.00 81.94 117 ILE A CA 1
ATOM 922 C C . ILE A 1 117 ? -5.030 -14.449 1.969 1.00 81.94 117 ILE A C 1
ATOM 924 O O . ILE A 1 117 ? -5.039 -13.238 2.219 1.00 81.94 117 ILE A O 1
ATOM 928 N N . ARG A 1 118 ? -4.919 -15.375 2.930 1.00 73.44 118 ARG A N 1
ATOM 929 C CA . ARG A 1 118 ? -4.792 -15.060 4.366 1.00 73.44 118 ARG A CA 1
ATOM 930 C C . ARG A 1 118 ? -3.342 -14.997 4.852 1.00 73.44 118 ARG A C 1
ATOM 932 O O . ARG A 1 118 ? -3.054 -14.278 5.800 1.00 73.44 118 ARG A O 1
ATOM 939 N N . THR A 1 119 ? -2.435 -15.734 4.219 1.00 72.44 119 THR A N 1
ATOM 940 C CA . THR A 1 119 ? -1.026 -15.834 4.627 1.00 72.44 119 THR A CA 1
ATOM 941 C C . THR A 1 119 ? -0.250 -14.553 4.326 1.00 72.44 119 THR A C 1
ATOM 943 O O . THR A 1 119 ? -0.336 -14.041 3.212 1.00 72.44 119 THR A O 1
ATOM 946 N N . GLY A 1 120 ? 0.530 -14.067 5.298 1.00 68.44 120 GLY A N 1
ATOM 947 C CA . GLY A 1 120 ? 1.451 -12.929 5.136 1.00 68.44 120 GLY A CA 1
ATOM 948 C C . GLY A 1 120 ? 0.789 -11.550 5.098 1.00 68.44 120 GLY A C 1
ATOM 949 O O . GLY A 1 120 ? 1.481 -10.540 5.011 1.00 68.44 120 GLY A O 1
ATOM 950 N N . ARG A 1 121 ? -0.544 -11.495 5.187 1.00 75.06 121 ARG A N 1
ATOM 951 C CA . ARG A 1 121 ? -1.329 -10.262 5.093 1.00 75.06 121 ARG A CA 1
ATOM 952 C C . ARG A 1 121 ? -0.967 -9.246 6.184 1.00 75.06 121 ARG A C 1
ATOM 954 O O . ARG A 1 121 ? -0.860 -8.060 5.911 1.00 75.06 121 ARG A O 1
ATOM 961 N N . ASP A 1 122 ? -0.784 -9.720 7.408 1.00 77.62 122 ASP A N 1
ATOM 962 C CA . ASP A 1 122 ? -0.462 -8.933 8.601 1.00 77.62 122 ASP A CA 1
ATOM 963 C C . ASP A 1 122 ? 0.960 -8.354 8.604 1.00 77.62 122 ASP A C 1
ATOM 965 O O . ASP A 1 122 ? 1.257 -7.477 9.409 1.00 77.62 122 ASP A O 1
ATOM 969 N N . ARG A 1 123 ? 1.828 -8.827 7.704 1.00 80.06 123 ARG A N 1
ATOM 970 C CA . ARG A 1 123 ? 3.227 -8.397 7.584 1.00 80.06 123 ARG A CA 1
ATOM 971 C C . ARG A 1 123 ? 3.494 -7.531 6.357 1.00 80.06 123 ARG A C 1
ATOM 973 O O . ARG A 1 123 ? 4.645 -7.184 6.125 1.00 80.06 123 ARG A O 1
ATOM 980 N N . LEU A 1 124 ? 2.469 -7.240 5.554 1.00 85.50 124 LEU A N 1
ATOM 981 C CA . LEU A 1 124 ? 2.630 -6.574 4.263 1.00 85.50 124 LEU A CA 1
ATOM 982 C C . LEU A 1 124 ? 2.817 -5.061 4.400 1.00 85.50 124 LEU A C 1
ATOM 984 O O . LEU A 1 124 ? 3.717 -4.492 3.791 1.00 85.50 124 LEU A O 1
ATOM 988 N N . ILE A 1 125 ? 1.980 -4.405 5.203 1.00 91.12 125 ILE A N 1
ATOM 989 C CA . ILE A 1 125 ? 2.094 -2.963 5.434 1.00 91.12 125 ILE A CA 1
ATOM 990 C C . ILE A 1 125 ? 3.346 -2.688 6.268 1.00 91.12 125 ILE A C 1
ATOM 992 O O . ILE A 1 125 ? 3.536 -3.274 7.332 1.00 91.12 125 ILE A O 1
ATOM 996 N N . GLY A 1 126 ? 4.203 -1.792 5.783 1.00 89.00 126 GLY A N 1
ATOM 997 C CA . GLY A 1 126 ? 5.517 -1.514 6.360 1.00 89.00 126 GLY A CA 1
ATOM 998 C C . GLY A 1 126 ? 6.613 -2.503 5.951 1.00 89.00 126 GLY A C 1
ATOM 999 O O . GLY A 1 126 ? 7.762 -2.333 6.363 1.00 89.00 126 GLY A O 1
ATOM 1000 N N . ALA A 1 127 ? 6.294 -3.523 5.145 1.00 86.44 127 ALA A N 1
ATOM 1001 C CA . ALA A 1 127 ? 7.314 -4.388 4.572 1.00 86.44 127 ALA A CA 1
ATOM 1002 C C . ALA A 1 127 ? 8.211 -3.585 3.623 1.00 86.44 127 ALA A C 1
ATOM 1004 O O . ALA A 1 127 ? 7.775 -2.592 3.040 1.00 86.44 127 ALA A O 1
ATOM 1005 N N . ARG A 1 128 ? 9.468 -4.011 3.475 1.00 86.75 128 ARG A N 1
ATOM 1006 C CA . ARG A 1 128 ? 10.503 -3.242 2.777 1.00 86.75 128 ARG A CA 1
ATOM 1007 C C . ARG A 1 128 ? 10.936 -3.932 1.481 1.00 86.75 128 ARG A C 1
ATOM 1009 O O . ARG A 1 128 ? 11.789 -4.819 1.547 1.00 86.75 128 ARG A O 1
ATOM 1016 N N . PRO A 1 129 ? 10.363 -3.559 0.320 1.00 86.19 129 PRO A N 1
ATOM 1017 C CA . PRO A 1 129 ? 10.819 -4.063 -0.968 1.00 86.19 129 PRO A CA 1
ATOM 1018 C C . PRO A 1 129 ? 12.310 -3.778 -1.175 1.00 86.19 129 PRO A C 1
ATOM 1020 O O . PRO A 1 129 ? 12.788 -2.681 -0.892 1.00 86.19 129 PRO A O 1
ATOM 1023 N N . CYS A 1 130 ? 13.047 -4.745 -1.711 1.00 82.94 130 CYS A N 1
ATOM 1024 C CA . CYS A 1 130 ? 14.452 -4.602 -2.048 1.00 82.94 130 CYS A CA 1
ATOM 1025 C C . CYS A 1 130 ? 14.616 -3.601 -3.198 1.00 82.94 130 CYS A C 1
ATOM 1027 O O . CYS A 1 130 ? 14.063 -3.818 -4.282 1.00 82.94 130 CYS A O 1
ATOM 1029 N N . PRO A 1 131 ? 15.455 -2.571 -3.010 1.00 82.31 131 PRO A N 1
ATOM 1030 C CA . PRO A 1 131 ? 15.787 -1.577 -4.030 1.00 82.31 131 PRO A CA 1
ATOM 1031 C C . PRO A 1 131 ? 16.336 -2.133 -5.349 1.00 82.31 131 PRO A C 1
ATOM 1033 O O . PRO A 1 131 ? 16.244 -1.466 -6.371 1.00 82.31 131 PRO A O 1
ATOM 1036 N N . LEU A 1 132 ? 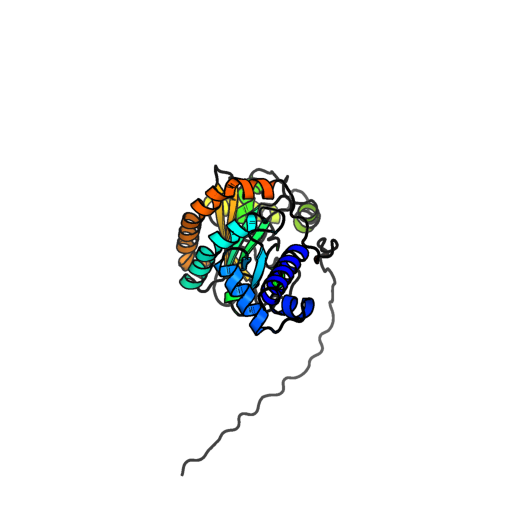16.929 -3.331 -5.344 1.00 78.38 132 LEU A N 1
ATOM 1037 C CA . LEU A 1 132 ? 17.582 -3.913 -6.523 1.00 78.38 132 LEU A CA 1
ATOM 1038 C C . LEU A 1 132 ? 16.735 -4.972 -7.227 1.00 78.38 132 LEU A C 1
ATOM 1040 O O . LEU A 1 132 ? 16.909 -5.201 -8.425 1.00 78.38 132 LEU A O 1
ATOM 1044 N N . HIS A 1 133 ? 15.830 -5.625 -6.497 1.00 83.19 133 HIS A N 1
ATOM 1045 C CA . HIS A 1 133 ? 15.151 -6.830 -6.969 1.00 83.19 133 HIS A CA 1
ATOM 1046 C C . HIS A 1 133 ? 13.648 -6.648 -7.144 1.00 83.19 133 HIS A C 1
ATOM 1048 O O . HIS A 1 133 ? 13.097 -7.137 -8.132 1.00 83.19 133 HIS A O 1
ATOM 1054 N N . ALA A 1 134 ? 12.976 -5.930 -6.243 1.00 88.75 134 ALA A N 1
ATOM 1055 C CA . ALA A 1 134 ? 11.562 -5.635 -6.410 1.00 88.75 134 ALA A CA 1
ATOM 1056 C C . ALA A 1 134 ? 11.357 -4.575 -7.482 1.00 88.75 134 ALA A C 1
ATOM 1058 O O . ALA A 1 134 ? 12.061 -3.575 -7.496 1.00 88.75 134 ALA A O 1
ATOM 1059 N N . ALA A 1 135 ? 10.329 -4.747 -8.316 1.00 94.56 135 ALA A N 1
ATOM 1060 C CA . ALA A 1 135 ? 9.928 -3.728 -9.282 1.00 94.56 135 ALA A CA 1
ATOM 1061 C C . ALA A 1 135 ? 9.711 -2.364 -8.600 1.00 94.56 135 ALA A C 1
ATOM 1063 O O . ALA A 1 135 ? 10.275 -1.363 -9.027 1.00 94.56 135 ALA A O 1
ATOM 1064 N N . SER A 1 136 ? 8.961 -2.335 -7.491 1.00 94.81 136 SER A N 1
ATOM 1065 C CA . SER A 1 136 ? 8.679 -1.111 -6.728 1.00 94.81 136 SER A CA 1
ATOM 1066 C C . SER A 1 136 ? 9.919 -0.519 -6.058 1.00 94.81 136 SER A C 1
ATOM 1068 O O . SER A 1 136 ? 10.077 0.700 -6.053 1.00 94.81 136 SER A O 1
ATOM 1070 N N . GLY A 1 137 ? 10.809 -1.363 -5.527 1.00 91.25 137 GLY A N 1
ATOM 1071 C CA . GLY A 1 137 ? 12.092 -0.924 -4.981 1.00 91.25 137 GLY A CA 1
ATOM 1072 C C . GLY A 1 137 ? 12.974 -0.311 -6.067 1.00 91.25 137 GLY A C 1
ATOM 1073 O O . GLY A 1 137 ? 13.411 0.822 -5.926 1.00 91.25 137 GLY A O 1
ATOM 1074 N N . ARG A 1 138 ? 13.154 -1.003 -7.195 1.00 91.81 138 ARG A N 1
ATOM 1075 C CA . ARG A 1 138 ? 13.900 -0.497 -8.357 1.00 91.81 138 ARG A CA 1
ATOM 1076 C C . ARG A 1 138 ? 13.342 0.836 -8.837 1.00 91.81 138 ARG A C 1
ATOM 1078 O O . ARG A 1 138 ? 14.102 1.787 -8.948 1.00 91.81 138 ARG A O 1
ATOM 1085 N N . ALA A 1 139 ? 12.026 0.935 -9.025 1.00 95.25 139 ALA A N 1
ATOM 1086 C CA . ALA A 1 139 ? 11.368 2.161 -9.469 1.00 95.25 139 ALA A CA 1
ATOM 1087 C C . ALA A 1 139 ? 11.622 3.351 -8.540 1.00 95.25 139 ALA A C 1
ATOM 1089 O O . ALA A 1 139 ? 11.942 4.447 -8.995 1.00 95.25 139 ALA A O 1
ATOM 1090 N N . LEU A 1 140 ? 11.517 3.126 -7.230 1.00 91.94 140 LEU A N 1
ATOM 1091 C CA . LEU A 1 140 ? 11.725 4.166 -6.229 1.00 91.94 140 LEU A CA 1
ATOM 1092 C C . LEU A 1 140 ? 13.183 4.652 -6.193 1.00 91.94 140 LEU A C 1
ATOM 1094 O O . LEU A 1 140 ? 13.447 5.816 -5.901 1.00 91.94 140 LEU A O 1
ATOM 1098 N N . CYS A 1 141 ? 14.121 3.758 -6.498 1.00 88.31 141 CYS A N 1
ATOM 1099 C CA . CYS A 1 141 ? 15.531 3.913 -6.157 1.00 88.31 141 CYS A CA 1
ATOM 1100 C C . CYS A 1 141 ? 16.445 4.089 -7.375 1.00 88.31 141 CYS A C 1
ATOM 1102 O O . CYS A 1 141 ? 17.626 4.400 -7.216 1.00 88.31 141 CYS A O 1
ATOM 1104 N N . ALA A 1 142 ? 15.915 3.904 -8.587 1.00 89.38 142 ALA A N 1
ATOM 1105 C CA . ALA A 1 142 ? 16.672 3.866 -9.833 1.00 89.38 142 ALA A CA 1
ATOM 1106 C C . ALA A 1 142 ? 17.567 5.090 -10.026 1.00 89.38 142 ALA A C 1
ATOM 1108 O O . ALA A 1 142 ? 18.767 4.941 -10.234 1.00 89.38 142 ALA A O 1
ATOM 1109 N N . HIS A 1 143 ? 17.009 6.295 -9.878 1.00 85.69 143 HIS A N 1
ATOM 1110 C CA . HIS A 1 143 ? 17.758 7.541 -10.038 1.00 85.69 143 HIS A CA 1
ATOM 1111 C C . HIS A 1 143 ? 18.984 7.603 -9.113 1.00 85.69 143 HIS A C 1
ATOM 1113 O O . HIS A 1 143 ? 20.079 7.967 -9.532 1.00 85.69 143 HIS A O 1
ATOM 1119 N N . GLN A 1 144 ? 18.817 7.218 -7.845 1.00 80.00 144 GLN A N 1
ATOM 1120 C CA . GLN A 1 144 ? 19.896 7.263 -6.857 1.00 80.00 144 GLN A CA 1
ATOM 1121 C C . GLN A 1 144 ? 20.949 6.185 -7.128 1.00 80.00 144 GLN A C 1
ATOM 1123 O O . GLN A 1 144 ? 22.144 6.467 -7.063 1.00 80.00 144 GLN A O 1
ATOM 1128 N N . LEU A 1 145 ? 20.505 4.972 -7.471 1.00 78.62 145 LEU A N 1
ATOM 1129 C CA . LEU A 1 145 ? 21.377 3.842 -7.792 1.00 78.62 145 LEU A CA 1
ATOM 1130 C C . LEU A 1 145 ? 22.238 4.115 -9.033 1.00 78.62 145 LEU A C 1
ATOM 1132 O O . LEU A 1 145 ? 23.429 3.812 -9.014 1.00 78.62 145 LEU A O 1
ATOM 1136 N N . LEU A 1 146 ? 21.662 4.721 -10.075 1.00 81.19 146 LEU A N 1
ATOM 1137 C CA . LEU A 1 146 ? 22.373 5.079 -11.306 1.00 81.19 146 LEU A CA 1
ATOM 1138 C C . LEU A 1 146 ? 23.368 6.230 -11.098 1.00 81.19 146 LEU A C 1
ATOM 1140 O O . LEU A 1 146 ? 24.427 6.238 -11.717 1.00 81.19 146 LEU A O 1
ATOM 1144 N N . ASN A 1 147 ? 23.078 7.151 -10.175 1.00 77.38 147 ASN A N 1
ATOM 1145 C CA . ASN A 1 147 ? 23.957 8.277 -9.842 1.00 77.38 147 ASN A CA 1
ATOM 1146 C C . ASN A 1 147 ? 24.988 7.955 -8.742 1.00 77.38 147 ASN A C 1
ATOM 1148 O O . ASN A 1 147 ? 25.638 8.858 -8.219 1.00 77.38 147 ASN A O 1
ATOM 1152 N N . GLY A 1 148 ? 25.121 6.685 -8.339 1.00 64.81 148 GLY A N 1
ATOM 1153 C CA . GLY A 1 148 ? 26.083 6.253 -7.317 1.00 64.81 148 GLY A CA 1
ATOM 1154 C C . GLY A 1 148 ? 25.751 6.700 -5.886 1.00 64.81 148 GLY A C 1
ATOM 1155 O O . GLY A 1 148 ? 26.547 6.491 -4.968 1.00 64.81 148 GLY A O 1
ATOM 1156 N N . SER A 1 149 ? 24.570 7.281 -5.658 1.00 62.25 149 SER A N 1
ATOM 1157 C CA . SER A 1 149 ? 24.135 7.736 -4.340 1.00 62.25 149 SER A CA 1
ATOM 1158 C C . SER A 1 149 ? 23.465 6.595 -3.574 1.00 62.25 149 SER A C 1
ATOM 1160 O O . SER A 1 149 ? 22.336 6.194 -3.850 1.00 62.25 149 SER A O 1
ATOM 1162 N N . SER A 1 150 ? 24.173 6.059 -2.581 1.00 54.84 150 SER A N 1
ATOM 1163 C CA . SER A 1 150 ? 23.704 4.963 -1.716 1.00 54.84 150 SER A CA 1
ATOM 1164 C C . SER A 1 150 ? 23.349 5.431 -0.298 1.00 54.84 150 SER A C 1
ATOM 1166 O O . SER A 1 150 ? 23.235 4.608 0.612 1.00 54.84 150 SER A O 1
ATOM 1168 N N . SER A 1 151 ? 23.247 6.744 -0.065 1.00 50.78 151 SER A N 1
ATOM 1169 C CA . SER A 1 151 ? 23.180 7.354 1.277 1.00 50.78 151 SER A CA 1
ATOM 1170 C C . SER A 1 151 ? 21.925 7.008 2.088 1.00 50.78 151 SER A C 1
ATOM 1172 O O . SER A 1 151 ? 21.964 7.100 3.308 1.00 50.78 151 SER A O 1
ATOM 1174 N N . TRP A 1 152 ? 20.844 6.574 1.439 1.00 53.19 152 TRP A N 1
ATOM 1175 C CA . TRP A 1 152 ? 19.549 6.258 2.061 1.00 53.19 152 TRP A CA 1
ATOM 1176 C C . TRP A 1 152 ? 19.280 4.741 2.171 1.00 53.19 152 TRP A C 1
ATOM 1178 O O . TRP A 1 152 ? 18.266 4.317 2.721 1.00 53.19 152 TRP A O 1
ATOM 1188 N N . LEU A 1 153 ? 20.180 3.894 1.655 1.00 55.31 153 LEU A N 1
ATOM 1189 C CA . LEU A 1 153 ? 20.114 2.451 1.883 1.00 55.31 153 LEU A CA 1
ATOM 1190 C C . LEU A 1 153 ? 20.575 2.178 3.311 1.00 55.31 153 LEU A C 1
ATOM 1192 O O . LEU A 1 153 ? 21.754 2.388 3.611 1.00 55.31 153 LEU A O 1
ATOM 1196 N N . ALA A 1 154 ? 19.671 1.698 4.174 1.00 52.28 154 ALA A N 1
ATOM 1197 C CA . ALA A 1 154 ? 20.035 1.336 5.541 1.00 52.28 154 ALA A CA 1
ATOM 1198 C C . ALA A 1 154 ? 21.274 0.415 5.537 1.00 52.28 154 ALA A C 1
ATOM 1200 O O . ALA A 1 154 ? 21.395 -0.432 4.642 1.00 52.28 154 ALA A O 1
ATOM 1201 N N . PRO A 1 155 ? 22.176 0.516 6.531 1.00 46.03 155 PRO A N 1
ATOM 1202 C CA . PRO A 1 155 ? 23.388 -0.302 6.599 1.00 46.03 155 PRO A CA 1
ATOM 1203 C C . PRO A 1 155 ? 23.135 -1.806 6.390 1.00 46.03 155 PRO A C 1
ATOM 1205 O O . PRO A 1 155 ? 23.895 -2.454 5.682 1.00 46.03 155 PRO A O 1
ATOM 1208 N N . GLY A 1 156 ? 22.005 -2.342 6.872 1.00 47.22 156 GLY A N 1
ATOM 1209 C CA . GLY A 1 156 ? 21.610 -3.743 6.657 1.00 47.22 156 GLY A CA 1
ATOM 1210 C C . GLY A 1 156 ? 21.259 -4.126 5.208 1.00 47.22 156 GLY A C 1
ATOM 1211 O O . GLY A 1 156 ? 21.399 -5.290 4.843 1.00 47.22 156 GLY A O 1
ATOM 1212 N N . PHE A 1 157 ? 20.849 -3.177 4.357 1.00 49.53 157 PHE A N 1
ATOM 1213 C CA . PHE A 1 157 ? 20.686 -3.400 2.911 1.00 49.53 157 PHE A CA 1
ATOM 1214 C C . PHE A 1 157 ? 22.029 -3.349 2.174 1.00 49.53 157 PHE A C 1
ATOM 1216 O O . PHE A 1 157 ? 22.235 -4.102 1.218 1.00 49.53 157 PHE A O 1
ATOM 1223 N N . ARG A 1 158 ? 22.960 -2.504 2.642 1.00 47.38 158 ARG A N 1
ATOM 1224 C CA . ARG A 1 158 ? 24.345 -2.486 2.153 1.00 47.38 158 ARG A CA 1
ATOM 1225 C C . ARG A 1 158 ? 25.068 -3.797 2.474 1.00 47.38 158 ARG A C 1
ATOM 1227 O O . ARG A 1 158 ? 25.746 -4.328 1.606 1.00 47.38 158 ARG A O 1
ATOM 1234 N N . ASP A 1 159 ? 24.865 -4.338 3.674 1.00 40.72 159 ASP A N 1
ATOM 1235 C CA . ASP A 1 159 ? 25.653 -5.458 4.204 1.00 40.72 159 ASP A CA 1
ATOM 1236 C C . ASP A 1 159 ? 25.197 -6.868 3.800 1.00 40.72 159 ASP A C 1
ATOM 1238 O O . ASP A 1 159 ? 25.964 -7.802 4.000 1.00 40.72 159 ASP A O 1
ATOM 1242 N N . ASN A 1 160 ? 23.996 -7.058 3.240 1.00 40.31 160 ASN A N 1
ATOM 1243 C CA . ASN A 1 160 ? 23.481 -8.410 2.947 1.00 40.31 160 ASN A CA 1
ATOM 1244 C C . ASN A 1 160 ? 23.019 -8.657 1.501 1.00 40.31 160 ASN A C 1
ATOM 1246 O O . ASN A 1 160 ? 22.814 -9.810 1.134 1.00 40.31 160 ASN A O 1
ATOM 1250 N N . GLN A 1 161 ? 22.841 -7.620 0.670 1.00 46.94 161 GLN A N 1
ATOM 1251 C CA . GLN A 1 161 ? 22.521 -7.801 -0.762 1.00 46.94 161 GLN A CA 1
ATOM 1252 C C . GLN A 1 161 ? 23.397 -6.985 -1.716 1.00 46.94 161 GLN A C 1
ATOM 1254 O O . GLN A 1 161 ? 23.539 -7.366 -2.873 1.00 46.94 161 GLN A O 1
ATOM 1259 N N . LEU A 1 162 ? 24.017 -5.898 -1.246 1.00 44.78 162 LEU A N 1
ATOM 1260 C CA . LEU A 1 162 ? 25.119 -5.240 -1.962 1.00 44.78 162 LEU A CA 1
ATOM 1261 C C . LEU A 1 162 ? 26.491 -5.830 -1.602 1.00 44.78 162 LEU A C 1
ATOM 1263 O O . LEU A 1 162 ? 27.459 -5.583 -2.315 1.00 44.78 162 LEU A O 1
ATOM 1267 N N . ARG A 1 163 ? 26.553 -6.609 -0.517 1.00 38.28 163 ARG A N 1
ATOM 1268 C CA . ARG A 1 163 ? 27.731 -7.306 0.001 1.00 38.28 163 ARG A CA 1
ATOM 1269 C C . ARG A 1 163 ? 27.587 -8.815 -0.182 1.00 38.28 163 ARG A C 1
ATOM 1271 O O . ARG A 1 163 ? 27.898 -9.610 0.698 1.00 38.28 163 ARG A O 1
ATOM 1278 N N . ASP A 1 164 ? 27.169 -9.219 -1.375 1.00 37.75 164 ASP A N 1
ATOM 1279 C CA . ASP A 1 164 ? 27.871 -10.372 -1.919 1.00 37.75 164 ASP A CA 1
ATOM 1280 C C . ASP A 1 164 ? 29.342 -9.923 -1.940 1.00 37.75 164 ASP A C 1
ATOM 1282 O O . ASP A 1 164 ? 29.630 -8.846 -2.464 1.00 37.75 164 ASP A O 1
ATOM 1286 N N . ASN A 1 165 ? 30.240 -10.634 -1.255 1.00 39.19 165 ASN A N 1
ATOM 1287 C CA . ASN A 1 165 ? 31.689 -10.378 -1.224 1.00 39.19 165 ASN A CA 1
ATOM 1288 C C . ASN A 1 165 ? 32.295 -10.593 -2.628 1.00 39.19 165 ASN A C 1
ATOM 1290 O O . ASN A 1 165 ? 33.234 -11.363 -2.814 1.00 39.19 165 ASN A O 1
ATOM 1294 N N . GLN A 1 166 ? 31.708 -9.979 -3.645 1.00 42.94 166 GLN A N 1
ATOM 1295 C CA . GLN A 1 166 ? 32.116 -10.063 -5.022 1.00 42.94 166 GLN A CA 1
ATOM 1296 C C . GLN A 1 166 ? 32.794 -8.745 -5.383 1.00 42.94 166 GLN A C 1
ATOM 1298 O O . GLN A 1 166 ? 32.318 -7.680 -4.978 1.00 42.94 166 GLN A O 1
ATOM 1303 N N . PRO A 1 167 ? 33.943 -8.816 -6.073 1.00 43.00 167 PRO A N 1
ATOM 1304 C CA . PRO A 1 167 ? 34.749 -7.652 -6.410 1.00 43.00 167 PRO A CA 1
ATOM 1305 C C . PRO A 1 167 ? 33.910 -6.566 -7.097 1.00 43.00 167 PRO A C 1
ATOM 1307 O O . PRO A 1 167 ? 32.863 -6.850 -7.681 1.00 43.00 167 PRO A O 1
ATOM 1310 N N . GLN A 1 168 ? 34.387 -5.316 -7.040 1.00 49.97 168 GLN A N 1
ATOM 1311 C CA . GLN A 1 168 ? 33.774 -4.170 -7.733 1.00 49.97 168 GLN A CA 1
ATOM 1312 C C . GLN A 1 168 ? 33.507 -4.453 -9.227 1.00 49.97 168 GLN A C 1
ATOM 1314 O O . GLN A 1 168 ? 32.587 -3.861 -9.784 1.00 49.97 168 GLN A O 1
ATOM 1319 N N . ASP A 1 169 ? 34.198 -5.445 -9.795 1.00 50.88 169 ASP A N 1
ATOM 1320 C CA . ASP A 1 169 ? 34.017 -6.027 -11.125 1.00 50.88 169 ASP A CA 1
ATOM 1321 C C . ASP A 1 169 ? 33.060 -7.240 -11.129 1.00 50.88 169 ASP A C 1
ATOM 1323 O O . ASP A 1 169 ? 33.410 -8.326 -11.597 1.00 50.88 169 ASP A O 1
ATOM 1327 N N . ASN A 1 170 ? 31.849 -7.108 -10.574 1.00 58.16 170 ASN A N 1
ATOM 1328 C CA . ASN A 1 170 ? 30.837 -8.162 -10.691 1.00 58.16 170 ASN A CA 1
ATOM 1329 C C . ASN A 1 170 ? 30.008 -7.957 -11.976 1.00 58.16 170 ASN A C 1
ATOM 1331 O O . ASN A 1 170 ? 29.117 -7.099 -11.994 1.00 58.16 170 ASN A O 1
ATOM 1335 N N . PRO A 1 171 ? 30.202 -8.775 -13.029 1.00 57.47 171 PRO A N 1
ATOM 1336 C CA . PRO A 1 171 ? 29.480 -8.623 -14.292 1.00 57.47 171 PRO A CA 1
ATOM 1337 C C . PRO A 1 171 ? 27.958 -8.769 -14.136 1.00 57.47 171 PRO A C 1
ATOM 1339 O O . PRO A 1 171 ? 27.204 -8.193 -14.926 1.00 57.47 171 PRO A O 1
ATOM 1342 N N . LEU A 1 172 ? 27.484 -9.490 -13.109 1.00 62.91 172 LEU A N 1
ATOM 1343 C CA . LEU A 1 172 ? 26.058 -9.592 -12.792 1.00 62.91 172 LEU A CA 1
ATOM 1344 C C . LEU A 1 172 ? 25.513 -8.254 -12.292 1.00 62.91 172 LEU A C 1
ATOM 1346 O O . LEU A 1 172 ? 24.474 -7.809 -12.779 1.00 62.91 172 LEU A O 1
ATOM 1350 N N . ARG A 1 173 ? 26.232 -7.570 -11.397 1.00 67.44 173 ARG A N 1
ATOM 1351 C CA . ARG A 1 173 ? 25.848 -6.240 -10.903 1.00 67.44 173 ARG A CA 1
ATOM 1352 C C . ARG A 1 173 ? 25.828 -5.218 -12.037 1.00 67.44 173 ARG A C 1
ATOM 1354 O O . ARG A 1 173 ? 24.859 -4.475 -12.169 1.00 67.44 173 ARG A O 1
ATOM 1361 N N . ASP A 1 174 ? 26.835 -5.241 -12.902 1.00 70.06 174 ASP A N 1
ATOM 1362 C CA . ASP A 1 174 ? 26.891 -4.352 -14.063 1.00 70.06 174 ASP A CA 1
ATOM 1363 C C . ASP A 1 174 ? 25.752 -4.617 -15.049 1.00 70.06 174 ASP A C 1
ATOM 1365 O O . ASP A 1 174 ? 25.161 -3.685 -15.592 1.00 70.06 174 ASP A O 1
ATOM 1369 N N . SER A 1 175 ? 25.399 -5.888 -15.267 1.00 76.88 175 SER A N 1
ATOM 1370 C CA . SER A 1 175 ? 24.251 -6.246 -16.105 1.00 76.88 175 SER A CA 1
ATOM 1371 C C . SER A 1 175 ? 22.927 -5.761 -15.507 1.00 76.88 175 SER A C 1
ATOM 1373 O O . SER A 1 175 ? 22.087 -5.232 -16.231 1.00 76.88 175 SER A O 1
ATOM 1375 N N . GLN A 1 176 ? 22.765 -5.854 -14.184 1.00 76.88 176 GLN A N 1
ATOM 1376 C CA . GLN A 1 176 ? 21.580 -5.376 -13.473 1.00 76.88 176 GLN A CA 1
ATOM 1377 C C . GLN A 1 176 ? 21.468 -3.849 -13.491 1.00 76.88 176 GLN A C 1
ATOM 1379 O O . GLN A 1 176 ? 20.354 -3.334 -13.595 1.00 76.88 176 GLN A O 1
ATOM 1384 N N . LEU A 1 177 ? 22.595 -3.133 -13.396 1.00 76.56 177 LEU A N 1
ATOM 1385 C CA . LEU A 1 177 ? 22.653 -1.673 -13.502 1.00 76.56 177 LEU A CA 1
ATOM 1386 C C . LEU A 1 177 ? 22.386 -1.196 -14.932 1.00 76.56 177 LEU A C 1
ATOM 1388 O O . LEU A 1 177 ? 21.640 -0.238 -15.107 1.00 76.56 177 LEU A O 1
ATOM 1392 N N . ARG A 1 178 ? 22.911 -1.888 -15.953 1.00 83.38 178 ARG A N 1
ATOM 1393 C CA . ARG A 1 178 ? 22.556 -1.624 -17.359 1.00 83.38 178 ARG A CA 1
ATOM 1394 C C . ARG A 1 178 ? 21.063 -1.826 -17.601 1.00 83.38 178 ARG A C 1
ATOM 1396 O O . ARG A 1 178 ? 20.408 -0.918 -18.094 1.00 83.38 178 ARG A O 1
ATOM 1403 N N . GLN A 1 179 ? 20.509 -2.952 -17.150 1.00 87.38 179 GLN A N 1
ATOM 1404 C CA . GLN A 1 179 ? 19.068 -3.196 -17.230 1.00 87.38 179 GLN A CA 1
ATOM 1405 C C . GLN A 1 179 ? 18.266 -2.119 -16.482 1.00 87.38 179 GLN A C 1
ATOM 1407 O O . GLN A 1 179 ? 17.227 -1.683 -16.960 1.00 87.38 179 GLN A O 1
ATOM 1412 N N . LEU A 1 180 ? 18.735 -1.670 -15.313 1.00 87.31 180 LEU A N 1
ATOM 1413 C CA . LEU A 1 180 ? 18.087 -0.592 -14.561 1.00 87.31 180 LEU A CA 1
ATOM 1414 C C . LEU A 1 180 ? 18.131 0.745 -15.313 1.00 87.31 180 LEU A C 1
ATOM 1416 O O . LEU A 1 180 ? 17.171 1.502 -15.240 1.00 87.31 180 LEU A O 1
ATOM 1420 N N . ALA A 1 181 ? 19.222 1.037 -16.024 1.00 88.44 181 ALA A N 1
ATOM 1421 C CA . ALA A 1 181 ? 19.343 2.228 -16.859 1.00 88.44 181 ALA A CA 1
ATOM 1422 C C . ALA A 1 181 ? 18.392 2.180 -18.064 1.00 88.44 181 ALA A C 1
ATOM 1424 O O . ALA A 1 181 ? 17.818 3.205 -18.426 1.00 88.44 181 ALA A O 1
ATOM 1425 N N . ASP A 1 182 ? 18.199 1.003 -18.660 1.00 91.25 182 ASP A N 1
ATOM 1426 C CA . ASP A 1 182 ? 17.213 0.786 -19.723 1.00 91.25 182 ASP A CA 1
ATOM 1427 C C . ASP A 1 182 ? 15.789 1.002 -19.189 1.00 91.25 182 ASP A C 1
ATOM 1429 O O . ASP A 1 182 ? 15.068 1.857 -19.693 1.00 91.25 182 ASP A O 1
ATOM 1433 N N . GLU A 1 183 ? 15.436 0.344 -18.083 1.00 92.56 183 GLU A N 1
ATOM 1434 C CA . GLU A 1 183 ? 14.142 0.501 -17.396 1.00 92.56 183 GLU A CA 1
ATOM 1435 C C . GLU A 1 183 ? 13.872 1.957 -16.971 1.00 92.56 183 GLU A C 1
ATOM 1437 O O . GLU A 1 183 ? 12.759 2.464 -17.104 1.00 92.56 183 GLU A O 1
ATOM 1442 N N . TYR A 1 184 ? 14.901 2.669 -16.502 1.00 91.19 184 TYR A N 1
ATOM 1443 C CA . TYR A 1 184 ? 14.787 4.080 -16.137 1.00 91.19 184 TYR A CA 1
ATOM 1444 C C . TYR A 1 184 ? 14.455 4.971 -17.341 1.00 91.19 184 TYR A C 1
ATOM 1446 O O . TYR A 1 184 ? 13.712 5.939 -17.189 1.00 91.19 184 TYR A O 1
ATOM 1454 N N . ARG A 1 185 ? 14.978 4.646 -18.531 1.00 90.88 185 ARG A N 1
ATOM 1455 C CA . ARG A 1 185 ? 14.633 5.344 -19.780 1.00 90.88 185 ARG A CA 1
ATOM 1456 C C . ARG A 1 185 ? 13.232 4.985 -20.265 1.00 90.88 185 ARG A C 1
ATOM 1458 O O . ARG A 1 185 ? 12.531 5.866 -20.753 1.00 90.88 185 ARG A O 1
ATOM 1465 N N . ASP A 1 186 ? 12.832 3.729 -20.095 1.00 92.12 186 ASP A N 1
ATOM 1466 C CA . ASP A 1 186 ? 11.518 3.226 -20.502 1.00 92.12 186 ASP A CA 1
ATOM 1467 C C . ASP A 1 186 ? 10.382 3.702 -19.576 1.00 92.12 186 ASP A C 1
ATOM 1469 O O . ASP A 1 186 ? 9.218 3.701 -19.971 1.00 92.12 186 ASP A O 1
ATOM 1473 N N . GLY A 1 187 ? 10.704 4.137 -18.353 1.00 93.50 187 GLY A N 1
ATOM 1474 C CA . GLY A 1 187 ? 9.754 4.714 -17.395 1.00 93.50 187 GLY A CA 1
ATOM 1475 C C . GLY A 1 187 ? 9.054 3.693 -16.492 1.00 93.50 187 GLY A C 1
ATOM 1476 O O . GLY A 1 187 ? 8.260 4.074 -15.626 1.00 93.50 187 GLY A O 1
ATOM 1477 N N . TYR A 1 188 ? 9.375 2.406 -16.632 1.00 96.06 188 TYR A N 1
ATOM 1478 C CA . TYR A 1 188 ? 8.838 1.332 -15.803 1.00 96.06 188 TYR A CA 1
ATOM 1479 C C . TYR A 1 188 ? 9.898 0.266 -15.507 1.00 96.06 188 TYR A C 1
ATOM 1481 O O . TYR A 1 188 ? 10.876 0.088 -16.224 1.00 96.06 188 TYR A O 1
ATOM 1489 N N . PHE A 1 189 ? 9.685 -0.470 -14.421 1.00 95.75 189 PHE A N 1
ATOM 1490 C CA . PHE A 1 189 ? 10.694 -1.318 -13.795 1.00 95.75 189 PHE A CA 1
ATOM 1491 C C . PHE A 1 189 ? 10.157 -2.717 -13.575 1.00 95.75 189 PHE A C 1
ATOM 1493 O O . PHE A 1 189 ? 9.011 -2.894 -13.151 1.00 95.75 189 PHE A O 1
ATOM 1500 N N . ARG A 1 190 ? 10.998 -3.725 -13.805 1.00 93.50 190 ARG A N 1
ATOM 1501 C CA . ARG A 1 190 ? 10.615 -5.127 -13.664 1.00 93.50 190 ARG A CA 1
ATOM 1502 C C . ARG A 1 190 ? 11.230 -5.752 -12.420 1.00 93.50 190 ARG A C 1
ATOM 1504 O O . ARG A 1 190 ? 12.365 -5.470 -12.045 1.00 93.50 190 ARG A O 1
ATOM 1511 N N . ARG A 1 191 ? 10.498 -6.677 -11.796 1.00 91.44 191 ARG A N 1
ATOM 1512 C CA . ARG A 1 191 ? 11.065 -7.556 -10.770 1.00 91.44 191 ARG A CA 1
ATOM 1513 C C . ARG A 1 191 ? 12.143 -8.465 -11.367 1.00 91.44 191 ARG A C 1
ATOM 1515 O O . ARG A 1 191 ? 11.900 -9.176 -12.342 1.00 91.44 191 ARG A O 1
ATOM 1522 N N . LEU A 1 192 ? 13.296 -8.537 -10.707 1.00 85.75 192 LEU A N 1
ATOM 1523 C CA . LEU A 1 192 ? 14.289 -9.569 -10.994 1.00 85.75 192 LEU A CA 1
ATOM 1524 C C . LEU A 1 192 ? 13.847 -10.894 -10.358 1.00 85.75 192 LEU A C 1
ATOM 1526 O O . LEU A 1 192 ? 13.579 -10.980 -9.157 1.00 85.75 192 LEU A O 1
ATOM 1530 N N . SER A 1 193 ? 13.716 -11.935 -11.178 1.00 71.50 193 SER A N 1
ATOM 1531 C CA . SER A 1 193 ? 13.240 -13.243 -10.722 1.00 71.50 193 SER A CA 1
ATOM 1532 C C . SER A 1 193 ? 14.247 -13.946 -9.812 1.00 71.50 193 SER A C 1
ATOM 1534 O O . SER A 1 193 ? 15.447 -13.802 -10.002 1.00 71.50 193 SER A O 1
ATOM 1536 N N . GLY A 1 194 ? 13.756 -14.783 -8.892 1.00 62.56 194 GLY A N 1
ATOM 1537 C CA . GLY A 1 194 ? 14.599 -15.644 -8.046 1.00 62.56 194 GLY A CA 1
ATOM 1538 C C . GLY A 1 194 ? 14.973 -15.039 -6.694 1.00 62.56 194 GLY A C 1
ATOM 1539 O O . GLY A 1 194 ? 15.326 -15.781 -5.788 1.00 62.56 194 GLY A O 1
ATOM 1540 N N . ASN A 1 195 ? 14.789 -13.732 -6.519 1.00 59.62 195 ASN A N 1
ATOM 1541 C CA . ASN A 1 195 ? 15.030 -13.055 -5.249 1.00 59.62 195 ASN A CA 1
ATOM 1542 C C . ASN A 1 195 ? 13.713 -12.874 -4.497 1.00 59.62 195 ASN A C 1
ATOM 1544 O O . ASN A 1 195 ? 12.669 -12.686 -5.123 1.00 59.62 195 ASN A O 1
ATOM 1548 N N . TRP A 1 196 ? 13.732 -12.964 -3.167 1.00 57.81 196 TRP A N 1
ATOM 1549 C CA . TRP A 1 196 ? 12.566 -12.747 -2.309 1.00 57.81 196 TRP A CA 1
ATOM 1550 C C . TRP A 1 196 ? 12.972 -12.068 -1.016 1.00 57.81 196 TRP A C 1
ATOM 1552 O O . TRP A 1 196 ? 14.045 -12.316 -0.479 1.00 57.81 196 TRP A O 1
ATOM 1562 N N . GLU A 1 197 ? 12.114 -11.168 -0.560 1.00 56.38 197 GLU A N 1
ATOM 1563 C CA . GLU A 1 197 ? 12.511 -10.100 0.359 1.00 56.38 197 GLU A CA 1
ATOM 1564 C C . GLU A 1 197 ? 11.715 -10.143 1.661 1.00 56.38 197 GLU A C 1
ATOM 1566 O O . GLU A 1 197 ? 12.007 -9.397 2.590 1.00 56.38 197 GLU A O 1
ATOM 1571 N N . TYR A 1 198 ? 10.721 -11.032 1.750 1.00 59.53 198 TYR A N 1
ATOM 1572 C CA . TYR A 1 198 ? 9.826 -11.101 2.894 1.00 59.53 198 TYR A CA 1
ATOM 1573 C C . TYR A 1 198 ? 9.972 -12.421 3.650 1.00 59.53 198 TYR A C 1
ATOM 1575 O O . TYR A 1 198 ? 9.886 -13.506 3.078 1.00 59.53 198 TYR A O 1
ATOM 1583 N N . GLY A 1 199 ? 10.124 -12.338 4.973 1.00 55.00 199 GLY A N 1
ATOM 1584 C CA . GLY A 1 199 ? 10.254 -13.488 5.877 1.00 55.00 199 GLY A CA 1
ATOM 1585 C C . GLY A 1 199 ? 8.950 -14.261 6.127 1.00 55.00 199 GLY A C 1
ATOM 1586 O O . GLY A 1 199 ? 8.684 -14.668 7.258 1.00 55.00 199 GLY A O 1
ATOM 1587 N N . PHE A 1 200 ? 8.088 -14.420 5.120 1.00 62.62 200 PHE A N 1
ATOM 1588 C CA . PHE A 1 200 ? 6.862 -15.216 5.215 1.00 62.62 200 PHE A CA 1
ATOM 1589 C C . PHE A 1 200 ? 6.650 -16.103 3.983 1.00 62.62 200 PHE A C 1
ATOM 1591 O O . PHE A 1 200 ? 7.150 -15.829 2.892 1.00 62.62 200 PHE A O 1
ATOM 1598 N N . ARG A 1 201 ? 5.904 -17.200 4.177 1.00 62.12 201 ARG A N 1
ATOM 1599 C CA . ARG A 1 201 ? 5.658 -18.227 3.156 1.00 62.12 201 ARG A CA 1
ATOM 1600 C C . ARG A 1 201 ? 4.849 -17.656 1.988 1.00 62.12 201 ARG A C 1
ATOM 1602 O O . ARG A 1 201 ? 3.778 -17.088 2.195 1.00 62.12 201 ARG A O 1
ATOM 1609 N N . PHE A 1 202 ? 5.353 -17.863 0.772 1.00 63.97 202 PHE A N 1
ATOM 1610 C CA . PHE A 1 202 ? 4.687 -17.466 -0.466 1.00 63.97 202 PHE A CA 1
ATOM 1611 C C . PHE A 1 202 ? 3.301 -18.103 -0.600 1.00 63.97 202 PHE A C 1
ATOM 1613 O O . PHE A 1 202 ? 3.183 -19.320 -0.436 1.00 63.97 202 PHE A O 1
ATOM 1620 N N . PRO A 1 203 ? 2.280 -17.343 -1.021 1.00 63.31 203 PRO A N 1
ATOM 1621 C CA . PRO A 1 203 ? 1.101 -17.951 -1.619 1.00 63.31 203 PRO A CA 1
ATOM 1622 C C . PRO A 1 203 ? 1.365 -18.419 -3.061 1.00 63.31 203 PRO A C 1
ATOM 1624 O O . PRO A 1 203 ? 0.735 -19.374 -3.500 1.00 63.31 203 PRO A O 1
ATOM 1627 N N . PHE A 1 204 ? 2.284 -17.768 -3.791 1.00 73.94 204 PHE A N 1
ATOM 1628 C CA . PHE A 1 204 ? 2.642 -18.077 -5.183 1.00 73.94 204 PHE A CA 1
ATOM 1629 C C . PHE A 1 204 ? 3.984 -17.439 -5.600 1.00 73.94 204 PHE A C 1
ATOM 1631 O O . PHE A 1 204 ? 4.539 -16.610 -4.876 1.00 73.94 204 PHE A O 1
ATOM 1638 N N . LYS A 1 205 ? 4.513 -17.810 -6.778 1.00 83.69 205 LYS A N 1
ATOM 1639 C CA . LYS A 1 205 ? 5.744 -17.224 -7.345 1.00 83.69 205 LYS A CA 1
ATOM 1640 C C . LYS A 1 205 ? 5.431 -15.867 -7.976 1.00 83.69 205 LYS A C 1
ATOM 1642 O O . LYS A 1 205 ? 4.679 -15.813 -8.940 1.00 83.69 205 LYS A O 1
ATOM 1647 N N . ILE A 1 206 ? 6.021 -14.791 -7.466 1.00 85.62 206 ILE A N 1
ATOM 1648 C CA . ILE A 1 206 ? 5.669 -13.422 -7.869 1.00 85.62 206 ILE A CA 1
ATOM 1649 C C . ILE A 1 206 ? 6.515 -12.924 -9.050 1.00 85.62 206 ILE A C 1
ATOM 1651 O O . ILE A 1 206 ? 7.740 -13.059 -9.043 1.00 85.62 206 ILE A O 1
ATOM 1655 N N . ASP A 1 207 ? 5.855 -12.307 -10.031 1.00 91.81 207 ASP A N 1
ATOM 1656 C CA . ASP A 1 207 ? 6.448 -11.372 -11.002 1.00 91.81 207 ASP A CA 1
ATOM 1657 C C . ASP A 1 207 ? 5.745 -10.006 -10.848 1.00 91.81 207 ASP A C 1
ATOM 1659 O O . ASP A 1 207 ? 4.643 -9.941 -10.292 1.00 91.81 207 ASP A O 1
ATOM 1663 N N . ALA A 1 208 ? 6.409 -8.914 -11.235 1.00 94.69 208 ALA A N 1
ATOM 1664 C CA . AL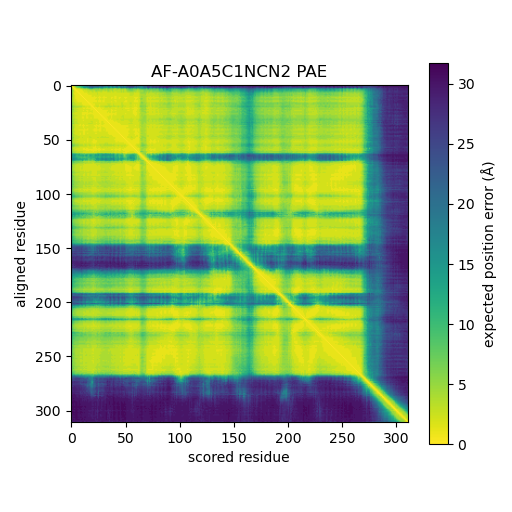A A 1 208 ? 5.892 -7.563 -11.013 1.00 94.69 208 ALA A CA 1
ATOM 1665 C C . ALA A 1 208 ? 6.436 -6.527 -12.009 1.00 94.69 208 ALA A C 1
ATOM 1667 O O . ALA A 1 208 ? 7.585 -6.630 -12.452 1.00 94.69 208 ALA A O 1
ATOM 1668 N N . ILE A 1 209 ? 5.625 -5.498 -12.272 1.00 97.38 209 ILE A N 1
ATOM 1669 C CA . ILE A 1 209 ? 6.013 -4.245 -12.937 1.00 97.38 209 ILE A CA 1
ATOM 1670 C C . ILE A 1 209 ? 5.720 -3.061 -12.020 1.00 97.38 209 ILE A C 1
ATOM 1672 O O . ILE A 1 209 ? 4.782 -3.122 -11.229 1.00 97.38 209 ILE A O 1
ATOM 1676 N N . ALA A 1 210 ? 6.498 -1.989 -12.109 1.00 98.31 210 ALA A N 1
ATOM 1677 C CA . ALA A 1 210 ? 6.269 -0.782 -11.327 1.00 98.31 210 ALA A CA 1
ATOM 1678 C C . ALA A 1 210 ? 6.622 0.479 -12.102 1.00 98.31 210 ALA A C 1
ATOM 1680 O O . ALA A 1 210 ? 7.463 0.446 -12.993 1.00 98.31 210 ALA A O 1
ATOM 1681 N N . ILE A 1 211 ? 6.019 1.588 -11.698 1.00 98.44 211 ILE A N 1
ATOM 1682 C CA . ILE A 1 211 ? 6.335 2.932 -12.173 1.00 98.44 211 ILE A CA 1
ATOM 1683 C C . ILE A 1 211 ? 6.844 3.786 -11.012 1.00 98.44 211 ILE A C 1
ATOM 1685 O O . ILE A 1 211 ? 6.473 3.576 -9.851 1.00 98.44 211 ILE A O 1
ATOM 1689 N N . ALA A 1 212 ? 7.704 4.746 -11.333 1.00 97.31 212 ALA A N 1
ATOM 1690 C CA . ALA A 1 212 ? 8.195 5.745 -10.394 1.00 97.31 212 ALA A CA 1
ATOM 1691 C C . ALA A 1 212 ? 7.213 6.925 -10.316 1.00 97.31 212 ALA A C 1
ATOM 1693 O O . ALA A 1 212 ? 6.726 7.396 -11.341 1.00 97.31 212 ALA A O 1
ATOM 1694 N N . LEU A 1 213 ? 6.942 7.418 -9.107 1.00 97.12 213 LEU A N 1
ATOM 1695 C CA . LEU A 1 213 ? 6.110 8.596 -8.864 1.00 97.12 213 LEU A CA 1
ATOM 1696 C C . LEU A 1 213 ? 6.980 9.696 -8.246 1.00 97.12 213 LEU A C 1
ATOM 1698 O O . LEU A 1 213 ? 7.444 9.593 -7.101 1.00 97.12 213 LEU A O 1
ATOM 1702 N N . SER A 1 214 ? 7.229 10.739 -9.037 1.00 93.56 214 SER A N 1
ATOM 1703 C CA . SER A 1 214 ? 8.240 11.755 -8.747 1.00 93.56 214 SER A CA 1
ATOM 1704 C C . SER A 1 214 ? 7.633 13.136 -8.554 1.00 93.56 214 SER A C 1
ATOM 1706 O O . SER A 1 214 ? 6.903 13.623 -9.409 1.00 93.56 214 SER A O 1
ATOM 1708 N N . ILE A 1 215 ? 8.007 13.800 -7.461 1.00 90.50 215 ILE A N 1
ATOM 1709 C CA . ILE A 1 215 ? 7.639 15.187 -7.158 1.00 90.50 215 ILE A CA 1
ATOM 1710 C C . ILE A 1 215 ? 8.900 16.038 -7.300 1.00 90.50 215 ILE A C 1
ATOM 1712 O O . ILE A 1 215 ? 9.922 15.724 -6.692 1.00 90.50 215 ILE A O 1
ATOM 1716 N N . LYS A 1 216 ? 8.850 17.111 -8.104 1.00 84.75 216 LYS A N 1
ATOM 1717 C CA . LYS A 1 216 ? 9.996 18.018 -8.343 1.00 84.75 216 LYS A CA 1
ATOM 1718 C C . LYS A 1 216 ? 11.297 17.260 -8.681 1.00 84.75 216 LYS A C 1
ATOM 1720 O O . LYS A 1 216 ? 12.339 17.515 -8.091 1.00 84.75 216 LYS A O 1
ATOM 1725 N N . GLN A 1 217 ? 11.214 16.301 -9.611 1.00 81.00 217 GLN A N 1
ATOM 1726 C CA . GLN A 1 217 ? 12.324 15.437 -10.068 1.00 81.00 217 GLN A CA 1
ATOM 1727 C C . GLN A 1 217 ? 12.890 14.450 -9.032 1.00 81.00 217 GLN A C 1
ATOM 1729 O O . GLN A 1 217 ? 13.827 13.715 -9.338 1.00 81.00 217 GLN A O 1
ATOM 1734 N N . ARG A 1 218 ? 12.306 14.362 -7.833 1.00 85.81 218 ARG A N 1
ATOM 1735 C CA . ARG A 1 218 ? 12.670 13.361 -6.830 1.00 85.81 218 ARG A CA 1
ATOM 1736 C C . ARG A 1 218 ? 11.613 12.266 -6.774 1.00 85.81 218 ARG A C 1
ATOM 1738 O O . ARG A 1 218 ? 10.446 12.554 -6.517 1.00 85.81 218 ARG A O 1
ATOM 1745 N N . THR A 1 219 ? 12.020 11.014 -6.965 1.00 91.50 219 THR A N 1
ATOM 1746 C CA . THR A 1 219 ? 11.127 9.868 -6.762 1.00 91.50 219 THR A CA 1
ATOM 1747 C C . THR A 1 219 ? 10.797 9.738 -5.278 1.00 91.50 219 THR A C 1
ATOM 1749 O O . THR A 1 219 ? 11.687 9.513 -4.457 1.00 91.50 219 THR A O 1
ATOM 1752 N N . MET A 1 220 ? 9.524 9.920 -4.930 1.00 92.06 220 MET A N 1
ATOM 1753 C CA . MET A 1 220 ? 9.041 9.864 -3.541 1.00 92.06 220 MET A CA 1
ATOM 1754 C C . MET A 1 220 ? 8.241 8.592 -3.266 1.00 92.06 220 MET A C 1
ATOM 1756 O O . MET A 1 220 ? 8.191 8.120 -2.128 1.00 92.06 220 MET A O 1
ATOM 1760 N N . ALA A 1 221 ? 7.632 8.033 -4.311 1.00 96.88 221 ALA A N 1
ATOM 1761 C CA . ALA A 1 221 ? 6.850 6.816 -4.238 1.00 96.88 221 ALA A CA 1
ATOM 1762 C C . ALA A 1 221 ? 7.014 5.968 -5.505 1.00 96.88 221 ALA A C 1
ATOM 1764 O O . ALA A 1 221 ? 7.536 6.416 -6.526 1.00 96.88 221 ALA A O 1
ATOM 1765 N N . SER A 1 222 ? 6.557 4.727 -5.440 1.00 98.25 222 SER A N 1
ATOM 1766 C CA . SER A 1 222 ? 6.356 3.868 -6.596 1.00 98.25 222 SER A CA 1
ATOM 1767 C C . SER A 1 222 ? 5.043 3.112 -6.465 1.00 98.25 222 SER A C 1
ATOM 1769 O O . SER A 1 222 ? 4.558 2.843 -5.363 1.00 98.25 222 SER A O 1
ATOM 1771 N N . LEU A 1 223 ? 4.458 2.788 -7.611 1.00 98.69 223 LEU A N 1
ATOM 1772 C CA . LEU A 1 223 ? 3.205 2.054 -7.716 1.00 98.69 223 LEU A CA 1
ATOM 1773 C C . LEU A 1 223 ? 3.450 0.834 -8.594 1.00 98.69 223 LEU A C 1
ATOM 1775 O O . LEU A 1 223 ? 4.059 0.954 -9.658 1.00 98.69 223 LEU A O 1
ATOM 1779 N N . ASN A 1 224 ? 3.026 -0.342 -8.140 1.00 98.00 224 ASN A N 1
ATOM 1780 C CA . ASN A 1 224 ? 3.294 -1.590 -8.848 1.00 98.00 224 ASN A CA 1
ATOM 1781 C C . ASN A 1 224 ? 2.020 -2.364 -9.203 1.00 98.00 224 ASN A C 1
ATOM 1783 O O . ASN A 1 224 ? 0.940 -2.115 -8.679 1.00 98.00 224 ASN A O 1
ATOM 1787 N N . LEU A 1 225 ? 2.185 -3.337 -10.093 1.00 97.75 225 LEU A N 1
ATOM 1788 C CA . LEU A 1 225 ? 1.303 -4.486 -10.233 1.00 97.75 225 LEU A CA 1
ATOM 1789 C C . LEU A 1 225 ? 2.139 -5.740 -10.025 1.00 97.75 225 LEU A C 1
ATOM 1791 O O . LEU A 1 225 ? 3.243 -5.846 -10.563 1.00 97.75 225 LEU A O 1
ATOM 1795 N N . TYR A 1 226 ? 1.607 -6.706 -9.287 1.00 93.81 226 TYR A N 1
ATOM 1796 C CA . TYR A 1 226 ? 2.235 -8.007 -9.108 1.00 93.81 226 TYR A CA 1
ATOM 1797 C C . TYR A 1 226 ? 1.218 -9.138 -9.179 1.00 93.81 226 TYR A C 1
ATOM 1799 O O . TYR A 1 226 ? 0.029 -8.993 -8.885 1.00 93.81 226 TYR A O 1
ATOM 1807 N N . TRP A 1 227 ? 1.704 -10.288 -9.629 1.00 92.94 227 TRP A N 1
ATOM 1808 C CA . TRP A 1 227 ? 0.864 -11.425 -9.971 1.00 92.94 227 TRP A CA 1
ATOM 1809 C C . TRP A 1 227 ? 1.619 -12.742 -9.824 1.00 92.94 227 TRP A C 1
ATOM 1811 O O . TRP A 1 227 ? 2.839 -12.783 -9.651 1.00 92.94 227 TRP A O 1
ATOM 1821 N N . ASP A 1 228 ? 0.868 -13.836 -9.902 1.00 89.88 228 ASP A N 1
ATOM 1822 C CA . ASP A 1 228 ? 1.431 -15.176 -9.978 1.00 89.88 228 ASP A CA 1
ATOM 1823 C C . ASP A 1 228 ? 2.038 -15.419 -11.361 1.00 89.88 228 ASP A C 1
ATOM 1825 O O . ASP A 1 228 ? 1.324 -15.467 -12.365 1.00 89.88 228 ASP A O 1
ATOM 1829 N N . LYS A 1 229 ? 3.357 -15.621 -11.406 1.00 88.81 229 LYS A N 1
ATOM 1830 C CA . LYS A 1 229 ? 4.132 -15.901 -12.620 1.00 88.81 229 LYS A CA 1
ATOM 1831 C C . LYS A 1 229 ? 3.612 -17.126 -13.384 1.00 88.81 229 LYS A C 1
ATOM 1833 O O . LYS A 1 229 ? 3.874 -17.246 -14.576 1.00 88.81 229 LYS A O 1
ATOM 1838 N N . GLN A 1 230 ? 2.883 -18.032 -12.727 1.00 88.88 230 GLN A N 1
ATOM 1839 C CA . GLN A 1 230 ? 2.237 -19.168 -13.393 1.00 88.88 230 GLN A CA 1
ATOM 1840 C C . GLN A 1 230 ? 0.974 -18.774 -14.170 1.00 88.88 230 GLN A C 1
ATOM 1842 O O . GLN A 1 230 ? 0.598 -19.474 -15.105 1.00 88.88 230 GLN A O 1
ATOM 1847 N N . ARG A 1 231 ? 0.320 -17.665 -13.804 1.00 89.06 231 ARG A N 1
ATOM 1848 C CA . ARG A 1 231 ? -0.927 -17.200 -14.432 1.00 89.06 231 ARG A CA 1
ATOM 1849 C C . ARG A 1 231 ? -0.685 -16.284 -15.621 1.00 89.06 231 ARG A C 1
ATOM 1851 O O . ARG A 1 231 ? -1.383 -16.399 -16.622 1.00 89.06 231 ARG A O 1
ATOM 1858 N N . PHE A 1 232 ? 0.283 -15.376 -15.514 1.00 92.12 232 PHE A N 1
ATOM 1859 C CA . PHE A 1 232 ? 0.581 -14.419 -16.578 1.00 92.12 232 PHE A CA 1
ATOM 1860 C C . PHE A 1 232 ? 2.078 -14.273 -16.811 1.00 92.12 232 PHE A C 1
ATOM 1862 O O . PHE A 1 232 ? 2.879 -14.213 -15.875 1.00 92.12 232 PHE A O 1
ATOM 1869 N N . THR A 1 233 ? 2.448 -14.141 -18.085 1.00 92.31 233 THR A N 1
ATOM 1870 C CA . THR A 1 233 ? 3.803 -13.734 -18.453 1.00 92.31 233 THR A CA 1
ATOM 1871 C C . THR A 1 233 ? 3.960 -12.226 -18.293 1.00 92.31 233 THR A C 1
ATOM 1873 O O . THR A 1 233 ? 3.002 -11.467 -18.458 1.00 92.31 233 THR A O 1
ATOM 1876 N N . TYR A 1 234 ? 5.192 -11.788 -18.048 1.00 91.56 234 TYR A N 1
ATOM 1877 C CA . TYR A 1 234 ? 5.546 -10.372 -18.024 1.00 91.56 234 TYR A CA 1
ATOM 1878 C C . TYR A 1 234 ? 5.067 -9.615 -19.272 1.00 91.56 234 TYR A C 1
ATOM 1880 O O . TYR A 1 234 ? 4.384 -8.606 -19.142 1.00 91.56 234 TYR A O 1
ATOM 1888 N N . LYS A 1 235 ? 5.338 -10.135 -20.479 1.00 94.12 235 LYS A N 1
ATOM 1889 C CA . LYS A 1 235 ? 4.951 -9.475 -21.738 1.00 94.12 235 LYS A CA 1
ATOM 1890 C C . LYS A 1 235 ? 3.438 -9.333 -21.892 1.00 94.12 235 LYS A C 1
ATOM 1892 O O . LYS A 1 235 ? 2.964 -8.345 -22.445 1.00 94.12 235 LYS A O 1
ATOM 1897 N N . THR A 1 236 ? 2.670 -10.289 -21.369 1.00 95.69 236 THR A N 1
ATOM 1898 C CA . THR A 1 236 ? 1.206 -10.190 -21.333 1.00 95.69 236 THR A CA 1
ATOM 1899 C C . THR A 1 236 ? 0.743 -9.049 -20.430 1.00 95.69 236 THR A C 1
ATOM 1901 O O . THR A 1 236 ? -0.140 -8.292 -20.823 1.00 95.69 236 THR A O 1
ATOM 1904 N N . VAL A 1 237 ? 1.326 -8.919 -19.235 1.00 96.62 237 VAL A N 1
ATOM 1905 C CA . VAL A 1 237 ? 0.947 -7.876 -18.271 1.00 96.62 237 VAL A CA 1
ATOM 1906 C C . VAL A 1 237 ? 1.393 -6.493 -18.736 1.00 96.62 237 VAL A C 1
ATOM 1908 O O . VAL A 1 237 ? 0.579 -5.577 -18.718 1.00 96.62 237 VAL A O 1
ATOM 1911 N N . GLU A 1 238 ? 2.629 -6.363 -19.222 1.00 96.31 238 GLU A N 1
ATOM 1912 C CA . GLU A 1 238 ? 3.173 -5.138 -19.823 1.00 96.31 238 GLU A CA 1
ATOM 1913 C C . GLU A 1 238 ? 2.228 -4.615 -20.913 1.00 96.31 238 GLU A C 1
ATOM 1915 O O . GLU A 1 238 ? 1.671 -3.528 -20.784 1.00 96.31 238 GLU A O 1
ATOM 1920 N N . LYS A 1 239 ? 1.929 -5.437 -21.929 1.00 97.50 239 LYS A N 1
ATOM 1921 C CA . LYS A 1 239 ? 1.062 -5.038 -23.047 1.00 97.50 239 LYS A CA 1
ATOM 1922 C C . LYS A 1 239 ? -0.364 -4.677 -22.618 1.00 97.50 239 LYS A C 1
ATOM 1924 O O . LYS A 1 239 ? -0.996 -3.840 -23.254 1.00 97.50 239 LYS A O 1
ATOM 1929 N N . ARG A 1 240 ? -0.911 -5.355 -21.604 1.00 97.69 240 ARG A N 1
ATOM 1930 C CA . ARG A 1 240 ? -2.331 -5.232 -21.239 1.00 97.69 240 ARG A CA 1
ATOM 1931 C C . ARG A 1 240 ? -2.598 -4.155 -20.190 1.00 97.69 240 ARG A C 1
ATOM 1933 O O . ARG A 1 240 ? -3.672 -3.563 -20.211 1.00 97.69 240 ARG A O 1
ATOM 1940 N N . TYR A 1 241 ? -1.669 -3.943 -19.260 1.00 98.31 241 TYR A N 1
ATOM 1941 C CA . TYR A 1 241 ? -1.938 -3.192 -18.034 1.00 98.31 241 TYR A CA 1
ATOM 1942 C C . TYR A 1 241 ? -0.947 -2.062 -17.741 1.00 98.31 241 TYR A C 1
ATOM 1944 O O . TYR A 1 241 ? -1.256 -1.252 -16.870 1.00 98.31 241 TYR A O 1
ATOM 1952 N N . LEU A 1 242 ? 0.180 -1.938 -18.457 1.00 98.00 242 LEU A N 1
ATOM 1953 C CA . LEU A 1 242 ? 1.146 -0.857 -18.207 1.00 98.00 242 LEU A CA 1
ATOM 1954 C C . LEU A 1 242 ? 0.507 0.531 -18.359 1.00 98.00 242 LEU A C 1
ATOM 1956 O O . LEU A 1 242 ? 0.534 1.312 -17.415 1.00 98.00 242 LEU A O 1
ATOM 1960 N N . SER A 1 243 ? -0.187 0.796 -19.470 1.00 98.06 243 SER A N 1
ATOM 1961 C CA . SER A 1 243 ? -0.852 2.094 -19.682 1.00 98.06 243 SER A CA 1
ATOM 1962 C C . SER A 1 243 ? -1.914 2.398 -18.622 1.00 98.06 243 SER A C 1
ATOM 1964 O O . SER A 1 243 ? -2.158 3.554 -18.281 1.00 98.06 243 SER A O 1
ATOM 1966 N N . ARG A 1 244 ? -2.552 1.362 -18.059 1.00 98.38 244 ARG A N 1
ATOM 1967 C CA . ARG A 1 244 ? -3.513 1.528 -16.964 1.00 98.38 244 ARG A CA 1
ATOM 1968 C C . ARG A 1 244 ? -2.812 1.870 -15.650 1.00 98.38 244 ARG A C 1
ATOM 1970 O O . ARG A 1 244 ? -3.296 2.740 -14.931 1.00 98.38 244 ARG A O 1
ATOM 1977 N N . LEU A 1 245 ? -1.696 1.205 -15.355 1.00 98.62 245 LEU A N 1
ATOM 1978 C CA . LEU A 1 245 ? -0.841 1.499 -14.207 1.00 98.62 245 LEU A CA 1
ATOM 1979 C C . LEU A 1 245 ? -0.328 2.945 -14.262 1.00 98.62 245 LEU A C 1
ATOM 1981 O O . LEU A 1 245 ? -0.462 3.669 -13.280 1.00 98.62 245 LEU A O 1
ATOM 1985 N N . GLU A 1 246 ? 0.171 3.384 -15.418 1.00 98.44 246 GLU A N 1
ATOM 1986 C CA . GLU A 1 246 ? 0.627 4.759 -15.664 1.00 98.44 246 GLU A CA 1
ATOM 1987 C C . GLU A 1 246 ? -0.493 5.781 -15.473 1.00 98.44 246 GLU A C 1
ATOM 1989 O O . GLU A 1 246 ? -0.318 6.754 -14.741 1.00 98.44 246 GLU A O 1
ATOM 1994 N N . ALA A 1 247 ? -1.668 5.538 -16.065 1.00 98.50 247 ALA A N 1
ATOM 1995 C CA . ALA A 1 247 ? -2.813 6.433 -15.933 1.00 98.50 247 ALA A CA 1
ATOM 1996 C C . ALA A 1 247 ? -3.261 6.589 -14.471 1.00 98.50 247 ALA A C 1
ATOM 1998 O O . ALA A 1 247 ? -3.529 7.703 -14.025 1.00 98.50 247 ALA A O 1
ATOM 1999 N N . ILE A 1 248 ? -3.316 5.497 -13.700 1.00 98.62 248 ILE A N 1
ATOM 2000 C CA . ILE A 1 248 ? -3.645 5.575 -12.270 1.00 98.62 248 ILE A CA 1
ATOM 2001 C C . ILE A 1 248 ? -2.532 6.271 -11.485 1.00 98.62 248 ILE A C 1
ATOM 2003 O O . ILE A 1 248 ? -2.826 7.091 -10.619 1.00 98.62 248 ILE A O 1
ATOM 2007 N N . GLY A 1 249 ? -1.265 6.000 -1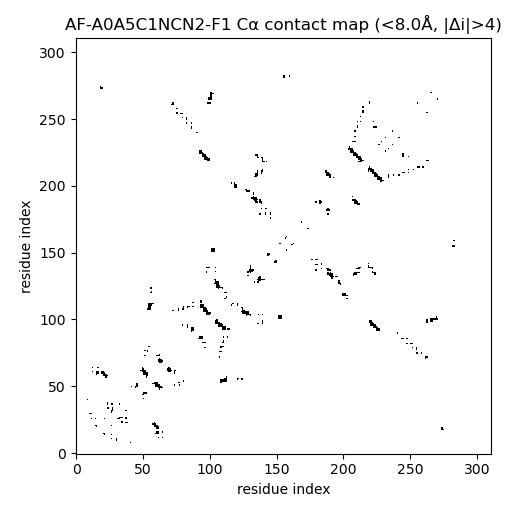1.806 1.00 98.31 249 GLY A N 1
ATOM 2008 C CA . GLY A 1 249 ? -0.127 6.699 -11.213 1.00 98.31 249 GLY A CA 1
ATOM 2009 C C . GLY A 1 249 ? -0.220 8.214 -11.393 1.00 98.31 249 GLY A C 1
ATOM 2010 O O . GLY A 1 249 ? -0.075 8.954 -10.424 1.00 98.31 249 GLY A O 1
ATOM 2011 N N . GLN A 1 250 ? -0.554 8.674 -12.601 1.00 98.00 250 GLN A N 1
ATOM 2012 C CA . GLN A 1 250 ? -0.778 10.093 -12.893 1.00 98.00 250 GLN A CA 1
ATOM 2013 C C . GLN A 1 250 ? -1.947 10.675 -12.088 1.00 98.00 250 GLN A C 1
ATOM 2015 O O . GLN A 1 250 ? -1.834 11.775 -11.555 1.00 98.00 250 GLN A O 1
ATOM 2020 N N . GLN A 1 251 ? -3.052 9.938 -11.945 1.00 98.38 251 GLN A N 1
ATOM 2021 C CA . GLN A 1 251 ? -4.200 10.378 -11.143 1.00 98.38 251 GLN A CA 1
ATOM 2022 C C . GLN A 1 251 ? -3.902 10.417 -9.634 1.00 98.38 251 GLN A C 1
ATOM 2024 O O . GLN A 1 251 ? -4.516 11.202 -8.914 1.00 98.38 251 GLN A O 1
ATOM 2029 N N . LEU A 1 252 ? -2.956 9.602 -9.158 1.00 98.38 252 LEU A N 1
ATOM 2030 C CA . LEU A 1 252 ? -2.504 9.581 -7.766 1.00 98.38 252 LEU A CA 1
ATOM 2031 C C . LEU A 1 252 ? -1.538 10.739 -7.439 1.00 98.38 252 LEU A C 1
ATOM 2033 O O . LEU A 1 252 ? -1.433 11.131 -6.276 1.00 98.38 252 LEU A O 1
ATOM 2037 N N . MET A 1 253 ? -0.861 11.329 -8.432 1.00 97.88 253 MET A N 1
ATOM 2038 C CA . MET A 1 253 ? 0.132 12.396 -8.217 1.00 97.88 253 MET A CA 1
ATOM 2039 C C . MET A 1 253 ? -0.381 13.591 -7.394 1.00 97.88 253 MET A C 1
ATOM 2041 O O . MET A 1 253 ? 0.300 13.951 -6.433 1.00 97.88 253 MET A O 1
ATOM 2045 N N . PRO A 1 254 ? -1.580 14.160 -7.644 1.00 98.00 254 PRO A N 1
ATOM 2046 C CA . PRO A 1 254 ? -2.099 15.263 -6.831 1.00 98.00 254 PRO A CA 1
ATOM 2047 C C . PRO A 1 254 ? -2.276 14.908 -5.348 1.00 98.00 254 PRO A C 1
ATOM 2049 O O . PRO A 1 254 ? -2.185 15.780 -4.487 1.00 98.00 254 PRO A O 1
ATOM 2052 N N . VAL A 1 255 ? -2.533 13.634 -5.026 1.00 97.94 255 VAL A N 1
ATOM 2053 C CA . VAL A 1 255 ? -2.586 13.161 -3.633 1.00 97.94 255 VAL A CA 1
ATOM 2054 C C . VAL A 1 255 ? -1.187 13.203 -3.023 1.00 97.94 255 VAL A C 1
ATOM 2056 O O . VAL A 1 255 ? -1.007 13.742 -1.933 1.00 97.94 255 VAL A O 1
ATOM 2059 N N . LEU A 1 256 ? -0.182 12.682 -3.732 1.00 97.12 256 LEU A N 1
ATOM 2060 C CA . LEU A 1 256 ? 1.204 12.695 -3.260 1.00 97.12 256 LEU A CA 1
ATOM 2061 C C . LEU A 1 256 ? 1.728 14.124 -3.070 1.00 97.12 256 LEU A C 1
ATOM 2063 O O . LEU A 1 256 ? 2.415 14.393 -2.090 1.00 97.12 256 LEU A O 1
ATOM 2067 N N . GLU A 1 257 ? 1.367 15.047 -3.961 1.00 96.75 257 GLU A N 1
ATOM 2068 C CA . GLU A 1 257 ? 1.739 16.461 -3.869 1.00 96.75 257 GLU A CA 1
ATOM 2069 C C . GLU A 1 257 ? 1.150 17.145 -2.630 1.00 96.75 257 GLU A C 1
ATOM 2071 O O . GLU A 1 257 ? 1.871 17.862 -1.935 1.00 96.75 257 GLU A O 1
ATOM 2076 N N . ARG A 1 258 ? -0.120 16.874 -2.287 1.00 96.31 258 ARG A N 1
ATOM 2077 C CA . ARG A 1 258 ? -0.726 17.364 -1.031 1.00 96.31 258 ARG A CA 1
ATOM 2078 C C . ARG A 1 258 ? -0.003 16.844 0.211 1.00 96.31 258 ARG A C 1
ATOM 2080 O O . ARG A 1 258 ? 0.064 17.543 1.217 1.00 96.31 258 ARG A O 1
ATOM 2087 N N . HIS A 1 259 ? 0.555 15.638 0.128 1.00 96.00 259 HIS A N 1
ATOM 2088 C CA . HIS A 1 259 ? 1.262 14.958 1.217 1.00 96.00 259 HIS A CA 1
ATOM 2089 C C . HIS A 1 259 ? 2.793 15.046 1.100 1.00 96.00 259 HIS A C 1
ATOM 2091 O O . HIS A 1 259 ? 3.507 14.280 1.750 1.00 96.00 259 HIS A O 1
ATOM 2097 N N . VAL A 1 260 ? 3.331 15.986 0.310 1.00 94.75 260 VAL A N 1
ATOM 2098 C CA . VAL A 1 260 ? 4.784 16.088 0.077 1.00 94.75 260 VAL A CA 1
ATOM 2099 C C . VAL A 1 260 ? 5.571 16.283 1.376 1.00 94.75 260 VAL A C 1
ATOM 2101 O O . VAL A 1 260 ? 6.589 15.627 1.566 1.00 94.75 260 VAL A O 1
ATOM 2104 N N . ALA A 1 261 ? 5.062 17.085 2.316 1.00 92.88 261 ALA A N 1
ATOM 2105 C CA . ALA A 1 261 ? 5.710 17.309 3.611 1.00 92.88 261 ALA A CA 1
ATOM 2106 C C . ALA A 1 261 ? 5.799 16.019 4.449 1.00 92.88 261 ALA A C 1
ATOM 2108 O O . ALA A 1 261 ? 6.816 15.755 5.097 1.00 92.88 261 ALA A O 1
ATOM 2109 N N . THR A 1 262 ? 4.759 15.182 4.402 1.00 92.19 262 THR A N 1
ATOM 2110 C CA . THR A 1 262 ? 4.754 13.857 5.035 1.00 92.19 262 THR A CA 1
ATOM 2111 C C . THR A 1 262 ? 5.794 12.949 4.386 1.00 92.19 262 THR A C 1
ATOM 2113 O O . THR A 1 262 ? 6.606 12.352 5.090 1.00 92.19 262 THR A O 1
ATOM 2116 N N . LEU A 1 263 ? 5.821 12.876 3.052 1.00 92.06 263 LEU A N 1
ATOM 2117 C CA . LEU A 1 263 ? 6.785 12.059 2.306 1.00 92.06 263 LEU A CA 1
ATOM 2118 C C . LEU A 1 263 ? 8.236 12.498 2.564 1.00 92.06 263 LEU A C 1
ATOM 2120 O O . LEU A 1 263 ? 9.108 11.662 2.798 1.00 92.06 263 LEU A O 1
ATOM 2124 N N . GLU A 1 264 ? 8.499 13.804 2.587 1.00 90.88 264 GLU A N 1
ATOM 2125 C CA . GLU A 1 264 ? 9.816 14.359 2.903 1.00 90.88 264 GLU A CA 1
ATOM 2126 C C . GLU A 1 264 ? 10.247 14.005 4.328 1.00 90.88 264 GLU A C 1
ATOM 2128 O O . GLU A 1 264 ? 11.364 13.515 4.518 1.00 90.88 264 GLU A O 1
ATOM 2133 N N . THR A 1 265 ? 9.349 14.163 5.304 1.00 89.50 265 THR A N 1
ATOM 2134 C CA . THR A 1 265 ? 9.603 13.810 6.710 1.00 89.50 265 THR A CA 1
ATOM 2135 C C . THR A 1 265 ? 9.945 12.328 6.860 1.00 89.50 265 THR A C 1
ATOM 2137 O O . THR A 1 265 ? 10.943 11.985 7.498 1.00 89.50 265 THR A O 1
ATOM 2140 N N . LEU A 1 266 ? 9.165 11.445 6.229 1.00 86.69 266 LEU A N 1
ATOM 2141 C CA . LEU A 1 266 ? 9.396 9.997 6.252 1.00 86.69 266 LEU A CA 1
ATOM 2142 C C . LEU A 1 266 ? 10.716 9.615 5.571 1.00 86.69 266 LEU A C 1
ATOM 2144 O O . LEU A 1 266 ? 11.406 8.707 6.026 1.00 86.69 266 LEU A O 1
ATOM 2148 N N . SER A 1 267 ? 11.115 10.330 4.518 1.00 83.19 267 SER A N 1
ATOM 2149 C CA . SER A 1 267 ? 12.389 10.083 3.832 1.00 83.19 267 SER A CA 1
ATOM 2150 C C . SER A 1 267 ? 13.627 10.451 4.665 1.00 83.19 267 SER A C 1
ATOM 2152 O O . SER A 1 267 ? 14.718 9.970 4.374 1.00 83.19 267 SER A O 1
ATOM 2154 N N . GLN A 1 268 ? 13.468 11.307 5.680 1.00 79.50 268 GLN A N 1
ATOM 2155 C CA . GLN A 1 268 ? 14.554 11.807 6.532 1.00 79.50 268 GLN A CA 1
ATOM 2156 C C . GLN A 1 268 ? 14.594 11.146 7.913 1.00 79.50 268 GLN A C 1
ATOM 2158 O O . GLN A 1 268 ? 15.637 11.154 8.565 1.00 79.50 268 GLN A O 1
ATOM 2163 N N . ARG A 1 269 ? 13.470 10.597 8.385 1.00 65.38 269 ARG A N 1
ATOM 2164 C CA . ARG A 1 269 ? 13.364 9.949 9.694 1.00 65.38 269 ARG A CA 1
ATOM 2165 C C . ARG A 1 269 ? 12.813 8.550 9.556 1.00 65.38 269 ARG A C 1
ATOM 2167 O O . ARG A 1 269 ? 11.817 8.323 8.875 1.00 65.38 269 ARG A O 1
ATOM 2174 N N . ASP A 1 270 ? 13.456 7.623 10.252 1.00 54.53 270 ASP A N 1
ATOM 2175 C CA . ASP A 1 270 ? 12.960 6.266 10.312 1.00 54.53 270 ASP A CA 1
ATOM 2176 C C . ASP A 1 270 ? 11.692 6.175 11.144 1.00 54.53 270 ASP A C 1
ATOM 2178 O O . ASP A 1 270 ? 11.542 6.827 12.179 1.00 54.53 270 ASP A O 1
ATOM 2182 N N . LEU A 1 271 ? 10.777 5.333 10.670 1.00 51.47 271 LEU A N 1
ATOM 2183 C CA . LEU A 1 271 ? 9.625 4.911 11.445 1.00 51.47 271 LEU A CA 1
ATOM 2184 C C . LEU A 1 271 ? 10.139 4.252 12.727 1.00 51.47 271 LEU A C 1
ATOM 2186 O O . LEU A 1 271 ? 10.940 3.316 12.654 1.00 51.47 271 LEU A O 1
ATOM 2190 N N . LEU A 1 272 ? 9.640 4.679 13.890 1.00 38.81 272 LEU A N 1
ATOM 2191 C CA . LEU A 1 272 ? 9.707 3.811 15.060 1.00 38.81 272 LEU A CA 1
ATOM 2192 C C . LEU A 1 272 ? 9.056 2.476 14.658 1.00 38.81 272 LEU A C 1
ATOM 2194 O O . LEU A 1 272 ? 7.952 2.489 14.095 1.00 38.81 272 LEU A O 1
ATOM 2198 N N . PRO A 1 273 ? 9.723 1.327 14.865 1.00 36.38 273 PRO A N 1
ATOM 2199 C CA . PRO A 1 273 ? 9.071 0.049 14.648 1.00 36.38 273 PRO A CA 1
ATOM 2200 C C . PRO A 1 273 ? 7.829 0.014 15.538 1.00 36.38 273 PRO A C 1
ATOM 2202 O O . PRO A 1 273 ? 7.893 0.381 16.712 1.00 36.38 273 PRO A O 1
ATOM 2205 N N . GLY A 1 274 ? 6.691 -0.406 14.982 1.00 36.53 274 GLY A N 1
ATOM 2206 C CA . GLY A 1 274 ? 5.521 -0.676 15.811 1.00 36.53 274 GLY A CA 1
ATOM 2207 C C . GLY A 1 274 ? 5.918 -1.657 16.925 1.00 36.53 274 GLY A C 1
ATOM 2208 O O . GLY A 1 274 ? 6.642 -2.622 16.635 1.00 36.53 274 GLY A O 1
ATOM 2209 N N . PRO A 1 275 ? 5.507 -1.429 18.186 1.00 29.58 275 PRO A N 1
ATOM 2210 C CA . PRO A 1 275 ? 5.822 -2.346 19.272 1.00 29.58 275 PRO A CA 1
ATOM 2211 C C . PRO A 1 275 ? 5.169 -3.696 18.949 1.00 29.58 275 PRO A C 1
ATOM 2213 O O . PRO A 1 275 ? 3.948 -3.820 18.918 1.00 29.58 275 PRO A O 1
ATOM 2216 N N . GLY A 1 276 ? 5.994 -4.691 18.612 1.00 34.06 276 GLY A N 1
ATOM 2217 C CA . GLY A 1 276 ? 5.543 -6.001 18.123 1.00 34.06 276 GLY A CA 1
ATOM 2218 C C . GLY A 1 276 ? 6.421 -6.617 17.029 1.00 34.06 276 GLY A C 1
ATOM 2219 O O . GLY A 1 276 ? 6.338 -7.821 16.798 1.00 34.06 276 GLY A O 1
ATOM 2220 N N . MET A 1 277 ? 7.306 -5.843 16.393 1.00 31.86 277 MET A N 1
ATOM 2221 C CA . MET A 1 277 ? 8.426 -6.409 15.633 1.00 31.86 277 MET A CA 1
ATOM 2222 C C . MET A 1 277 ? 9.632 -6.563 16.565 1.00 31.86 277 MET A C 1
ATOM 2224 O O . MET A 1 277 ? 10.095 -5.556 17.104 1.00 31.86 277 MET A O 1
ATOM 2228 N N . PRO A 1 278 ? 10.172 -7.777 16.783 1.00 25.61 278 PRO A N 1
ATOM 2229 C CA . PRO A 1 278 ? 11.450 -7.888 17.460 1.00 25.61 278 PRO A CA 1
ATOM 2230 C C . PRO A 1 278 ? 12.499 -7.133 16.636 1.00 25.61 278 PRO A C 1
ATOM 2232 O O . PRO A 1 278 ? 12.608 -7.317 15.422 1.00 25.61 278 PRO A O 1
ATOM 2235 N N . ALA A 1 279 ? 13.312 -6.324 17.316 1.00 29.62 279 ALA A N 1
ATOM 2236 C CA . ALA A 1 279 ? 14.471 -5.629 16.751 1.00 29.62 279 ALA A CA 1
ATOM 2237 C C . ALA A 1 279 ? 15.525 -6.585 16.133 1.00 29.62 279 ALA A C 1
ATOM 2239 O O . ALA A 1 279 ? 16.536 -6.136 15.604 1.00 29.62 279 ALA A O 1
ATOM 2240 N N . SER A 1 280 ? 15.286 -7.903 16.168 1.00 27.92 280 SER A N 1
ATOM 2241 C CA . SER A 1 280 ? 16.119 -8.959 15.593 1.00 27.92 280 SER A CA 1
ATOM 2242 C C . SER A 1 280 ? 15.685 -9.451 14.208 1.00 27.92 280 SER A C 1
ATOM 2244 O O . SER A 1 280 ? 16.326 -10.353 13.680 1.00 27.92 280 SER A O 1
ATOM 2246 N N . ALA A 1 281 ? 14.697 -8.836 13.545 1.00 30.38 281 ALA A N 1
ATOM 2247 C CA . ALA A 1 281 ? 14.509 -9.031 12.098 1.00 30.38 281 ALA A CA 1
ATOM 2248 C C . ALA A 1 281 ? 15.574 -8.285 11.259 1.00 30.38 281 ALA A C 1
ATOM 2250 O O . ALA A 1 281 ? 15.350 -7.954 10.093 1.00 30.38 281 ALA A O 1
ATOM 2251 N N . ALA A 1 282 ? 16.749 -8.031 11.848 1.00 28.33 282 ALA A N 1
ATOM 2252 C CA . ALA A 1 282 ? 17.982 -7.945 11.096 1.00 28.33 282 ALA A CA 1
ATOM 2253 C C . ALA A 1 282 ? 18.067 -9.213 10.245 1.00 28.33 282 ALA A C 1
ATOM 2255 O O . ALA A 1 282 ? 18.111 -10.327 10.757 1.00 28.33 282 ALA A O 1
ATOM 2256 N N . PHE A 1 283 ? 17.989 -8.997 8.940 1.00 32.22 283 PHE A N 1
ATOM 2257 C CA . PHE A 1 283 ? 18.205 -9.944 7.864 1.00 32.22 283 PHE A CA 1
ATOM 2258 C C . PHE A 1 283 ? 19.214 -11.036 8.274 1.00 32.22 283 PHE A C 1
ATOM 2260 O O . PHE A 1 283 ? 20.423 -10.831 8.213 1.00 32.22 283 PHE A O 1
ATOM 2267 N N . GLN A 1 284 ? 18.721 -12.189 8.729 1.00 22.84 284 GLN A N 1
ATOM 2268 C CA . GLN A 1 284 ? 19.519 -13.406 8.788 1.00 22.84 284 GLN A CA 1
ATOM 2269 C C . GLN A 1 284 ? 19.218 -14.165 7.498 1.00 22.84 284 GLN A C 1
ATOM 2271 O O . GLN A 1 284 ? 18.083 -14.623 7.321 1.00 22.84 284 GLN A O 1
ATOM 2276 N N . PRO A 1 285 ? 20.173 -14.273 6.560 1.00 26.44 285 PRO A N 1
ATOM 2277 C CA . PRO A 1 285 ? 19.995 -15.167 5.437 1.00 26.44 285 PRO A CA 1
ATOM 2278 C C . PRO A 1 285 ? 19.939 -16.584 6.005 1.00 26.44 285 PRO A C 1
ATOM 2280 O O . PRO A 1 285 ? 20.881 -17.051 6.643 1.00 26.44 285 PRO A O 1
ATOM 2283 N N . ALA A 1 286 ? 18.819 -17.272 5.792 1.00 25.88 286 ALA A N 1
ATOM 2284 C CA . ALA A 1 286 ? 18.738 -18.702 6.027 1.00 25.88 286 ALA A CA 1
ATOM 2285 C C . ALA A 1 286 ? 19.591 -19.414 4.965 1.00 25.88 286 ALA A C 1
ATOM 2287 O O . ALA A 1 286 ? 19.079 -19.911 3.966 1.00 25.88 286 ALA A O 1
ATOM 2288 N N . PHE A 1 287 ? 20.907 -19.440 5.169 1.00 27.00 287 PHE A N 1
ATOM 2289 C CA . PHE A 1 287 ? 21.746 -20.496 4.632 1.00 27.00 287 PHE A CA 1
ATOM 2290 C C . PHE A 1 287 ? 21.626 -21.689 5.575 1.00 27.00 287 PHE A C 1
ATOM 2292 O O . PHE A 1 287 ? 22.108 -21.658 6.702 1.00 27.00 287 PHE A O 1
ATOM 2299 N N . SER A 1 288 ? 21.006 -22.765 5.106 1.00 27.62 288 SER A N 1
ATOM 2300 C CA . SER A 1 288 ? 21.463 -24.099 5.479 1.00 27.62 288 SER A CA 1
ATOM 2301 C C . SER A 1 288 ? 21.188 -25.070 4.342 1.00 27.62 288 SER A C 1
ATOM 2303 O O . SER A 1 288 ? 20.103 -25.149 3.769 1.00 27.62 288 SER A O 1
ATOM 2305 N N . GLN A 1 289 ? 22.273 -25.740 3.990 1.00 28.33 289 GLN A N 1
ATOM 2306 C CA . GLN A 1 289 ? 22.379 -26.871 3.098 1.00 28.33 289 GLN A CA 1
ATOM 2307 C C . GLN A 1 289 ? 21.466 -28.013 3.573 1.00 28.33 289 GLN A C 1
ATOM 2309 O O . GLN A 1 289 ? 21.383 -28.280 4.768 1.00 28.33 289 GLN A O 1
ATOM 2314 N N . SER A 1 290 ? 20.867 -28.752 2.641 1.00 27.05 290 SER A N 1
ATOM 2315 C CA . SER A 1 290 ? 20.825 -30.216 2.759 1.00 27.05 290 SER A CA 1
ATOM 2316 C C . SER A 1 290 ? 20.776 -30.850 1.369 1.00 27.05 290 SER A C 1
ATOM 2318 O O . SER A 1 290 ? 19.771 -30.865 0.665 1.00 27.05 290 SER A O 1
ATOM 2320 N N . THR A 1 291 ? 21.949 -31.311 0.955 1.00 30.08 291 THR A N 1
ATOM 2321 C CA . THR A 1 291 ? 22.145 -32.477 0.097 1.00 30.08 291 THR A CA 1
ATOM 2322 C C . THR A 1 291 ? 21.810 -33.745 0.896 1.00 30.08 291 THR A C 1
ATOM 2324 O O . THR A 1 291 ? 22.202 -33.829 2.058 1.00 30.08 291 THR A O 1
ATOM 2327 N N . GLY A 1 292 ? 21.156 -34.722 0.255 1.00 25.56 292 GLY A N 1
ATOM 2328 C CA . GLY A 1 292 ? 20.733 -36.014 0.831 1.00 25.56 292 GLY A CA 1
ATOM 2329 C C . GLY A 1 292 ? 19.271 -35.975 1.303 1.00 25.56 292 GLY A C 1
ATOM 2330 O O . GLY A 1 292 ? 18.901 -35.076 2.040 1.00 25.56 292 GLY A O 1
ATOM 2331 N N . ASP A 1 293 ? 18.338 -36.836 0.900 1.00 25.92 293 ASP A N 1
ATOM 2332 C CA . ASP A 1 293 ? 18.454 -38.196 0.376 1.00 25.92 293 ASP A CA 1
ATOM 2333 C C . ASP A 1 293 ? 17.309 -38.541 -0.595 1.00 25.92 293 ASP A C 1
ATOM 2335 O O . ASP A 1 293 ? 16.154 -38.149 -0.407 1.00 25.92 293 ASP A O 1
ATOM 2339 N N . VAL A 1 294 ? 17.633 -39.317 -1.634 1.00 32.66 294 VAL A N 1
ATOM 2340 C CA . VAL A 1 294 ? 16.664 -39.956 -2.534 1.00 32.66 294 VAL A CA 1
ATOM 2341 C C . VAL A 1 294 ? 16.163 -41.227 -1.854 1.00 32.66 294 VAL A C 1
ATOM 2343 O O . VAL A 1 294 ? 16.876 -42.223 -1.799 1.00 32.66 294 VAL A O 1
ATOM 2346 N N . ALA A 1 295 ? 14.916 -41.223 -1.387 1.00 28.12 295 ALA A N 1
ATOM 2347 C CA . ALA A 1 295 ? 14.193 -42.449 -1.069 1.00 28.12 295 ALA A CA 1
ATOM 2348 C C . ALA A 1 295 ? 12.839 -42.432 -1.779 1.00 28.12 295 ALA A C 1
ATOM 2350 O O . ALA A 1 295 ? 11.941 -41.645 -1.475 1.00 28.12 295 ALA A O 1
ATOM 2351 N N . ALA A 1 296 ? 12.739 -43.304 -2.777 1.00 32.00 296 ALA A N 1
ATOM 2352 C CA . ALA A 1 296 ? 11.536 -43.597 -3.526 1.00 32.00 296 ALA A CA 1
ATOM 2353 C C . ALA A 1 296 ? 10.393 -44.014 -2.589 1.00 32.00 296 ALA A C 1
ATOM 2355 O O . ALA A 1 296 ? 10.558 -44.897 -1.750 1.00 32.00 296 ALA A O 1
ATOM 2356 N N . SER A 1 297 ? 9.208 -43.435 -2.781 1.00 28.73 297 SER A N 1
ATOM 2357 C CA . SER A 1 297 ? 7.971 -44.038 -2.293 1.00 28.73 297 SER A CA 1
ATOM 2358 C C . SER A 1 297 ? 6.875 -43.904 -3.340 1.00 28.73 297 SER A C 1
ATOM 2360 O O . SER A 1 297 ? 6.494 -42.825 -3.791 1.00 28.73 297 SER A O 1
ATOM 2362 N N . THR A 1 298 ? 6.464 -45.086 -3.765 1.00 30.31 298 THR A N 1
ATOM 2363 C CA . THR A 1 298 ? 5.539 -45.485 -4.814 1.00 30.31 298 THR A CA 1
ATOM 2364 C C . THR A 1 298 ? 4.186 -44.777 -4.792 1.00 30.31 298 THR A C 1
ATOM 2366 O O . THR A 1 298 ? 3.496 -44.733 -3.773 1.00 30.31 298 THR A O 1
ATOM 2369 N N . ALA A 1 299 ? 3.763 -44.338 -5.977 1.00 29.58 299 ALA A N 1
ATOM 2370 C CA . ALA A 1 299 ? 2.398 -43.948 -6.286 1.00 29.58 299 ALA A CA 1
ATOM 2371 C C . ALA A 1 299 ? 1.420 -45.130 -6.118 1.00 29.58 299 ALA A C 1
ATOM 2373 O O . ALA A 1 299 ? 1.682 -46.238 -6.586 1.00 29.58 299 ALA A O 1
ATOM 2374 N N . ARG A 1 300 ? 0.255 -44.873 -5.511 1.00 29.34 300 ARG A N 1
ATOM 2375 C CA . ARG A 1 300 ? -0.939 -45.729 -5.615 1.00 29.34 300 ARG A CA 1
ATOM 2376 C C . ARG A 1 300 ? -2.000 -45.017 -6.465 1.00 29.34 300 ARG A C 1
ATOM 2378 O O . ARG A 1 300 ? -2.265 -43.842 -6.210 1.00 29.34 300 ARG A O 1
ATOM 2385 N N . PRO A 1 301 ? -2.618 -45.691 -7.450 1.00 32.03 301 PRO A N 1
ATOM 2386 C CA . PRO A 1 301 ? -3.594 -45.076 -8.339 1.00 32.03 301 PRO A CA 1
ATOM 2387 C C . PRO A 1 301 ? -4.994 -45.033 -7.712 1.00 32.03 301 PRO A C 1
ATOM 2389 O O . PRO A 1 301 ? -5.432 -45.962 -7.032 1.00 32.03 301 PRO A O 1
ATOM 2392 N N . VAL A 1 302 ? -5.712 -43.947 -7.996 1.00 34.06 302 VAL 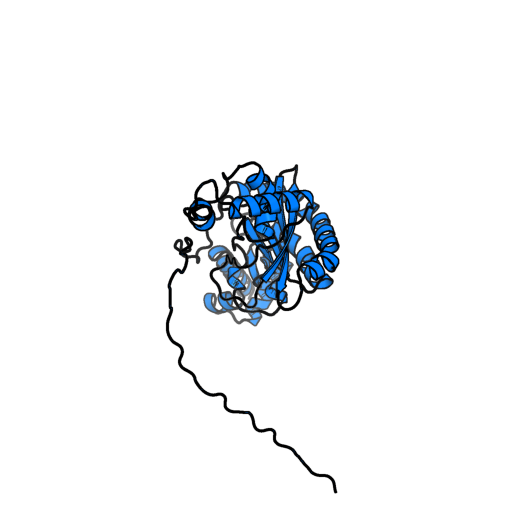A N 1
ATOM 2393 C CA . VAL A 1 302 ? -7.126 -43.745 -7.661 1.00 34.06 302 VAL A CA 1
ATOM 2394 C C . VAL A 1 302 ? -7.992 -44.600 -8.594 1.00 34.06 302 VAL A C 1
ATOM 2396 O O . VAL A 1 302 ? -7.968 -44.421 -9.812 1.00 34.06 302 VAL A O 1
ATOM 2399 N N . ARG A 1 303 ? -8.764 -45.535 -8.023 1.00 30.94 303 ARG A N 1
ATOM 2400 C CA . ARG A 1 303 ? -9.803 -46.308 -8.723 1.00 30.94 303 ARG A CA 1
ATOM 2401 C C . ARG A 1 303 ? -10.942 -45.379 -9.160 1.00 30.94 303 ARG A C 1
ATOM 2403 O O . ARG A 1 303 ? -11.563 -44.731 -8.323 1.00 30.94 303 ARG A O 1
ATOM 2410 N N . ARG A 1 304 ? -11.248 -45.367 -10.460 1.00 31.53 304 ARG A N 1
ATOM 2411 C CA . ARG A 1 304 ? -12.518 -44.864 -11.005 1.00 31.53 304 ARG A CA 1
ATOM 2412 C C . ARG A 1 304 ? -13.596 -45.927 -10.784 1.00 31.53 304 ARG A C 1
ATOM 2414 O O . ARG A 1 304 ? -13.442 -47.047 -11.260 1.00 31.53 304 ARG A O 1
ATOM 2421 N N . HIS A 1 305 ? -14.675 -45.574 -10.090 1.00 33.25 305 HIS A N 1
ATOM 2422 C CA . HIS A 1 305 ? -15.920 -46.335 -10.135 1.00 33.25 305 HIS A CA 1
ATOM 2423 C C . HIS A 1 305 ? -16.725 -45.877 -11.353 1.00 33.25 305 HIS A C 1
ATOM 2425 O O . HIS A 1 305 ? -17.112 -44.715 -11.443 1.00 33.25 305 HIS A O 1
ATOM 2431 N N . ALA A 1 306 ? -16.937 -46.797 -12.292 1.00 33.94 306 ALA A N 1
ATOM 2432 C CA . ALA A 1 306 ? -17.963 -46.692 -13.316 1.00 33.94 306 ALA A CA 1
ATOM 2433 C C . ALA A 1 306 ? -19.311 -47.073 -12.687 1.00 33.94 306 ALA A C 1
ATOM 2435 O O . ALA A 1 306 ? -19.411 -48.113 -12.034 1.00 33.94 306 ALA A O 1
ATOM 2436 N N . GLN A 1 307 ? -20.325 -46.228 -12.865 1.00 33.94 307 GLN A N 1
ATOM 2437 C CA . GLN A 1 307 ? -21.725 -46.598 -12.690 1.00 33.94 307 GLN A CA 1
ATOM 2438 C C . GLN A 1 307 ? -22.296 -46.872 -14.078 1.00 33.94 307 GLN A C 1
ATOM 2440 O O . GLN A 1 307 ? -22.348 -45.985 -14.925 1.00 33.94 307 GLN A O 1
ATOM 2445 N N . SER A 1 308 ? -22.670 -48.125 -14.290 1.00 32.78 308 SER A N 1
ATOM 2446 C CA . SER A 1 308 ? -23.465 -48.616 -15.406 1.00 32.78 308 SER A CA 1
ATOM 2447 C C . SER A 1 308 ? -24.854 -48.948 -14.879 1.00 32.78 308 SER A C 1
ATOM 2449 O O . SER A 1 308 ? -24.983 -49.788 -13.988 1.00 32.78 308 SER A O 1
ATOM 2451 N N . SER A 1 309 ? -25.864 -48.299 -15.444 1.00 35.53 309 SER A N 1
ATOM 2452 C CA . SER A 1 309 ? -27.254 -48.752 -15.423 1.00 35.53 309 SER A CA 1
ATOM 2453 C C . SER A 1 309 ? -28.024 -47.982 -16.498 1.00 35.53 309 SER A C 1
ATOM 2455 O O . SER A 1 309 ? -28.474 -46.863 -16.266 1.00 35.53 309 SER A O 1
ATOM 2457 N N . GLU A 1 310 ? -28.109 -48.588 -17.679 1.00 34.41 310 GLU A N 1
ATOM 2458 C CA . GLU A 1 310 ? -29.247 -48.479 -18.598 1.00 34.41 310 GLU A CA 1
ATOM 2459 C C . GLU A 1 310 ? -30.136 -49.715 -18.366 1.00 34.41 310 GLU A C 1
ATOM 2461 O O . GLU A 1 310 ? -29.630 -50.727 -17.863 1.00 34.41 310 GLU A O 1
ATOM 2466 N N . PRO A 1 311 ? -31.427 -49.679 -18.713 1.00 65.69 311 PRO A N 1
ATOM 2467 C CA . PRO A 1 311 ? -32.120 -50.864 -19.194 1.00 65.69 311 PRO A CA 1
ATOM 2468 C C . PRO A 1 311 ? -31.838 -51.129 -20.679 1.00 65.69 311 PRO A C 1
ATOM 2470 O O . PRO A 1 311 ? -31.862 -50.157 -21.470 1.00 65.69 311 PRO A O 1
#

Mean predicted aligned error: 11.14 Å

Nearest PDB structures (foldseek):
  5y6i-assembly1_A  TM=5.193E-01  e=1.250E-10  Pseudomonas aeruginosa
  5whm-assembly1_A  TM=4.647E-01  e=1.327E-10  Brucella abortus
  2j5p-assembly1_A  TM=7.965E-01  e=2.904E-01  Escherichia coli
  7vni-assembly2_A  TM=4.386E-01  e=4.980E-01  Drosophila melanogaster
  7vni-assembly1_B  TM=4.450E-01  e=6.328E-01  Drosophila melanogaster

Organism: NCBI:txid2562282